Protein AF-A0ABD5L7P8-F1 (afdb_monomer_lite)

Structure (mmCIF, N/CA/C/O backbone):
data_AF-A0ABD5L7P8-F1
#
_entry.id   AF-A0ABD5L7P8-F1
#
loop_
_atom_site.group_PDB
_atom_site.id
_atom_site.type_symbol
_atom_site.label_atom_id
_atom_site.label_alt_id
_atom_site.label_comp_id
_atom_site.label_asym_id
_atom_site.label_entity_id
_atom_site.label_seq_id
_atom_site.pdbx_PDB_ins_code
_atom_site.Cartn_x
_atom_site.Cartn_y
_atom_site.Cartn_z
_atom_site.occupancy
_atom_site.B_iso_or_equiv
_atom_site.auth_seq_id
_atom_site.auth_comp_id
_atom_site.auth_asym_id
_atom_site.auth_atom_id
_atom_site.pdbx_PDB_model_num
ATOM 1 N N . MET A 1 1 ? 8.479 -8.041 19.889 1.00 70.31 1 MET A N 1
ATOM 2 C CA . MET A 1 1 ? 7.545 -6.924 20.163 1.00 70.31 1 MET A CA 1
ATOM 3 C C . MET A 1 1 ? 6.113 -7.440 20.079 1.00 70.31 1 MET A C 1
ATOM 5 O O . MET A 1 1 ? 5.909 -8.416 19.363 1.00 70.31 1 MET A O 1
ATOM 9 N N . PRO A 1 2 ? 5.142 -6.877 20.822 1.00 88.06 2 PRO A N 1
ATOM 10 C CA . PRO A 1 2 ? 3.754 -7.329 20.753 1.00 88.06 2 PRO A CA 1
ATOM 11 C C . PRO A 1 2 ? 3.179 -7.111 19.346 1.00 88.06 2 PRO A C 1
ATOM 13 O O . PRO A 1 2 ? 3.420 -6.082 18.711 1.00 88.06 2 PRO A O 1
ATOM 16 N N . GLN A 1 3 ? 2.445 -8.110 18.861 1.00 93.56 3 GLN A N 1
ATOM 17 C CA . GLN A 1 3 ? 1.893 -8.161 17.510 1.00 93.56 3 GLN A CA 1
ATOM 18 C C . GLN A 1 3 ? 0.424 -8.567 17.545 1.00 93.56 3 GLN A C 1
ATOM 20 O O . GLN A 1 3 ? -0.050 -9.174 18.510 1.00 93.56 3 GLN A O 1
ATOM 25 N N . ILE A 1 4 ? -0.279 -8.257 16.463 1.00 96.56 4 ILE A N 1
ATOM 26 C CA . ILE A 1 4 ? -1.653 -8.683 16.237 1.00 96.56 4 ILE A CA 1
ATOM 27 C C . ILE A 1 4 ? -1.826 -9.243 14.832 1.00 96.56 4 ILE A C 1
ATOM 29 O O . ILE A 1 4 ? -1.203 -8.742 13.901 1.00 96.56 4 ILE A O 1
ATOM 33 N N . VAL A 1 5 ? -2.651 -10.280 14.699 1.00 97.88 5 VAL A N 1
ATOM 34 C CA . VAL A 1 5 ? -3.010 -10.883 13.411 1.00 97.88 5 VAL A CA 1
ATOM 35 C C . VAL A 1 5 ? -4.255 -10.194 12.856 1.00 97.88 5 VAL A C 1
ATOM 37 O O . VAL A 1 5 ? -5.220 -9.981 13.588 1.00 97.88 5 VAL A O 1
ATOM 40 N N . MET A 1 6 ? -4.204 -9.859 11.570 1.00 98.06 6 MET A N 1
ATOM 41 C CA . MET A 1 6 ? -5.276 -9.235 10.796 1.00 98.06 6 MET A CA 1
ATOM 42 C C . MET A 1 6 ? -5.982 -10.322 9.961 1.00 98.06 6 MET A C 1
ATOM 44 O O . MET A 1 6 ? -5.537 -10.653 8.859 1.00 98.06 6 MET A O 1
ATOM 48 N N . GLU A 1 7 ? -7.026 -10.947 10.509 1.00 98.50 7 GLU A N 1
ATOM 49 C CA . GLU A 1 7 ? -7.705 -12.105 9.903 1.00 98.50 7 GLU A CA 1
ATOM 50 C C . GLU A 1 7 ? -8.525 -11.722 8.664 1.00 98.50 7 GLU A C 1
ATOM 52 O O . GLU A 1 7 ? -8.524 -12.445 7.665 1.00 98.50 7 GLU A O 1
ATOM 57 N N . ASN A 1 8 ? -9.192 -10.567 8.672 1.00 98.69 8 ASN A N 1
ATOM 58 C CA . ASN A 1 8 ? -9.915 -10.113 7.485 1.00 98.69 8 ASN A CA 1
ATOM 59 C C . ASN A 1 8 ? -8.948 -9.716 6.372 1.00 98.69 8 ASN A C 1
ATOM 61 O O . ASN A 1 8 ? -9.169 -10.074 5.215 1.00 98.69 8 ASN A O 1
ATOM 65 N N . LEU A 1 9 ? -7.842 -9.051 6.718 1.00 98.25 9 LEU A N 1
ATOM 66 C CA . LEU A 1 9 ? -6.793 -8.716 5.757 1.00 98.25 9 LEU A CA 1
ATOM 67 C C . LEU A 1 9 ? -6.138 -9.968 5.151 1.00 98.25 9 LEU A C 1
ATOM 69 O O . LEU A 1 9 ? -5.822 -9.993 3.961 1.00 98.25 9 LEU A O 1
ATOM 73 N N . LYS A 1 10 ? -5.981 -11.032 5.947 1.00 98.56 10 LYS A N 1
ATOM 74 C CA . LYS A 1 10 ? -5.550 -12.356 5.480 1.00 98.56 10 LYS A CA 1
ATOM 75 C C . LYS A 1 10 ? -6.528 -12.954 4.471 1.00 98.56 10 LYS A C 1
ATOM 77 O O . LYS A 1 10 ? -6.105 -13.435 3.421 1.00 98.56 10 LYS A O 1
ATOM 82 N N . ASN A 1 11 ? -7.826 -12.911 4.761 1.00 98.62 11 ASN A N 1
ATOM 83 C CA . ASN A 1 11 ? -8.848 -13.400 3.834 1.00 98.62 11 ASN A CA 1
ATOM 84 C C . ASN A 1 11 ? -8.859 -12.590 2.531 1.00 98.62 11 ASN A C 1
ATOM 86 O O . ASN A 1 11 ? -8.870 -13.179 1.449 1.00 98.62 11 ASN A O 1
ATOM 90 N N . LEU A 1 12 ? -8.746 -11.261 2.634 1.00 98.69 12 LEU A N 1
ATOM 91 C CA . LEU A 1 12 ? -8.612 -10.373 1.483 1.00 98.69 12 LEU A CA 1
ATOM 92 C C . LEU A 1 12 ? -7.401 -10.734 0.629 1.00 98.69 12 LEU A C 1
ATOM 94 O O . LEU A 1 12 ? -7.522 -10.822 -0.585 1.00 98.69 12 LEU A O 1
ATOM 98 N N . TYR A 1 13 ? -6.246 -10.985 1.248 1.00 98.25 13 TYR A N 1
ATOM 99 C CA . TYR A 1 13 ? -5.043 -11.403 0.533 1.00 98.25 13 TYR A CA 1
ATOM 100 C C . TYR A 1 13 ? -5.271 -12.665 -0.302 1.00 98.25 13 TYR A C 1
ATOM 102 O O . TYR A 1 13 ? -4.876 -12.701 -1.467 1.00 98.25 13 TYR A O 1
ATOM 110 N N . TYR A 1 14 ? -5.896 -13.701 0.263 1.00 98.38 14 TYR A N 1
ATOM 111 C CA . TYR A 1 14 ? -6.120 -14.941 -0.484 1.00 98.38 14 TYR A CA 1
ATOM 112 C C . TYR A 1 14 ? -7.041 -14.718 -1.684 1.00 98.38 14 TYR A C 1
ATOM 114 O O . TYR A 1 14 ? -6.779 -15.253 -2.761 1.00 98.38 14 TYR A O 1
ATOM 122 N N . ASP A 1 15 ? -8.063 -13.880 -1.519 1.00 98.56 15 ASP A N 1
ATOM 123 C CA . ASP A 1 15 ? -8.977 -13.507 -2.597 1.00 98.56 15 ASP A CA 1
ATOM 124 C C . ASP A 1 15 ? -8.299 -12.605 -3.650 1.00 98.56 15 ASP A C 1
ATOM 126 O O . ASP A 1 15 ? -8.496 -12.777 -4.849 1.00 98.56 15 ASP A O 1
ATOM 130 N N . MET A 1 16 ? -7.409 -11.696 -3.241 1.00 97.38 16 MET A N 1
ATOM 131 C CA . MET A 1 16 ? -6.575 -10.920 -4.167 1.00 97.38 16 MET A CA 1
ATOM 132 C C . MET A 1 16 ? -5.666 -11.834 -4.993 1.00 97.38 16 MET A C 1
ATOM 134 O O . MET A 1 16 ? -5.562 -11.676 -6.207 1.00 97.38 16 MET A O 1
ATOM 138 N N . ARG A 1 17 ? -5.024 -12.819 -4.353 1.00 96.75 17 ARG A N 1
ATOM 139 C CA . ARG A 1 17 ? -4.119 -13.765 -5.019 1.00 96.75 17 ARG A CA 1
ATOM 140 C C . ARG A 1 17 ? -4.845 -14.644 -6.031 1.00 96.75 17 ARG A C 1
ATOM 142 O O . ARG A 1 17 ? -4.318 -14.825 -7.127 1.00 96.75 17 ARG A O 1
ATOM 149 N N . SER A 1 18 ? -6.028 -15.164 -5.697 1.00 97.69 18 SER A N 1
ATOM 150 C CA . SER A 1 18 ? -6.824 -15.964 -6.639 1.00 97.69 18 SER A CA 1
ATOM 151 C C . SER A 1 18 ? -7.261 -15.147 -7.859 1.00 97.69 18 SER A C 1
ATOM 153 O O . SER A 1 18 ? -7.285 -15.675 -8.968 1.00 97.69 18 SER A O 1
ATOM 155 N N . ASN A 1 19 ? -7.507 -13.847 -7.673 1.00 96.56 19 ASN A N 1
ATOM 156 C CA . ASN A 1 19 ? -7.879 -12.911 -8.733 1.00 96.56 19 ASN A CA 1
ATOM 157 C C . ASN A 1 19 ? -6.687 -12.188 -9.392 1.00 96.56 19 ASN A C 1
ATOM 159 O O . ASN A 1 19 ? -6.894 -11.303 -10.219 1.00 96.56 19 ASN A O 1
ATOM 163 N N . LYS A 1 20 ? -5.438 -12.558 -9.064 1.00 94.38 20 LYS A N 1
ATOM 164 C CA . LYS A 1 20 ? -4.203 -11.950 -9.607 1.00 94.38 20 LYS A CA 1
ATOM 165 C C . LYS A 1 20 ? -4.109 -10.427 -9.395 1.00 94.38 20 LYS A C 1
ATOM 167 O O . LYS A 1 20 ? -3.554 -9.711 -10.224 1.00 94.38 20 LYS A O 1
ATOM 172 N N . LEU A 1 21 ? -4.624 -9.935 -8.272 1.00 94.81 21 LEU A N 1
ATOM 173 C CA . LEU A 1 21 ? -4.579 -8.525 -7.885 1.00 94.81 21 LEU A CA 1
ATOM 174 C C . LEU A 1 21 ? -3.415 -8.268 -6.925 1.00 94.81 21 LEU A C 1
ATOM 176 O O . LEU A 1 21 ? -3.191 -9.030 -5.986 1.00 94.81 21 LEU A O 1
ATOM 180 N N . SER A 1 22 ? -2.691 -7.170 -7.137 1.00 94.31 22 SER A N 1
ATOM 181 C CA . SER A 1 22 ? -1.579 -6.737 -6.279 1.00 94.31 22 SER A CA 1
ATOM 182 C C . SER A 1 22 ? -1.971 -5.660 -5.268 1.00 94.31 22 SER A C 1
ATOM 184 O O . SER A 1 22 ? -1.307 -5.516 -4.243 1.00 94.31 22 SER A O 1
ATOM 186 N N . VAL A 1 23 ? -3.045 -4.914 -5.537 1.00 96.38 23 VAL A N 1
ATOM 187 C CA . VAL A 1 23 ? -3.485 -3.777 -4.723 1.00 96.38 23 VAL A CA 1
ATOM 188 C C . VAL A 1 23 ? -5.000 -3.816 -4.535 1.00 96.38 23 VAL A C 1
ATOM 190 O O . VAL A 1 23 ? -5.748 -4.166 -5.449 1.00 96.38 23 VAL A O 1
ATOM 193 N N . GLN A 1 24 ? -5.454 -3.437 -3.342 1.00 97.31 24 GLN A N 1
ATOM 194 C CA . GLN A 1 24 ? -6.848 -3.127 -3.037 1.00 97.31 24 GLN A CA 1
ATOM 195 C C . GLN A 1 24 ? -6.941 -1.762 -2.367 1.00 97.31 24 GLN A C 1
ATOM 197 O O . GLN A 1 24 ? -6.165 -1.453 -1.463 1.00 97.31 24 GLN A O 1
ATOM 202 N N . ILE A 1 25 ? -7.914 -0.959 -2.797 1.00 97.75 25 ILE A N 1
ATOM 203 C CA . ILE A 1 25 ? -8.227 0.335 -2.192 1.00 97.75 25 ILE A CA 1
ATOM 204 C C . ILE A 1 25 ? -9.676 0.313 -1.721 1.00 97.75 25 ILE A C 1
ATOM 206 O O . ILE A 1 25 ? -10.577 0.010 -2.499 1.00 97.75 25 ILE A O 1
ATOM 210 N N . TYR A 1 26 ? -9.904 0.652 -0.457 1.00 97.56 26 TYR A N 1
ATOM 211 C CA . TYR A 1 26 ? -11.237 0.674 0.142 1.00 97.56 26 TYR A CA 1
ATOM 212 C C . TYR A 1 26 ? -11.342 1.739 1.233 1.00 97.56 26 TYR A C 1
ATOM 214 O O . TYR A 1 26 ? -10.348 2.323 1.662 1.00 97.56 26 TYR A O 1
ATOM 222 N N . ASN A 1 27 ? -12.568 2.009 1.676 1.00 97.50 27 ASN A N 1
ATOM 223 C CA . ASN A 1 27 ? -12.842 2.969 2.738 1.00 97.50 27 ASN A CA 1
ATOM 224 C C . ASN A 1 27 ? -13.196 2.244 4.027 1.00 97.50 27 ASN A C 1
ATOM 226 O O . ASN A 1 27 ? -13.984 1.303 4.004 1.00 97.50 27 ASN A O 1
ATOM 230 N N . VAL A 1 28 ? -12.682 2.738 5.149 1.00 97.75 28 VAL A N 1
ATOM 231 C CA . VAL A 1 28 ? -13.083 2.283 6.485 1.00 97.75 28 VAL A CA 1
ATOM 232 C C . VAL A 1 28 ? -13.451 3.476 7.354 1.00 97.75 28 VAL A C 1
ATOM 234 O O . VAL A 1 28 ? -12.854 4.545 7.245 1.00 97.75 28 VAL A O 1
ATOM 237 N N . GLN A 1 29 ? -14.435 3.293 8.228 1.00 95.75 29 GLN A N 1
ATOM 238 C CA . GLN A 1 29 ? -14.832 4.288 9.221 1.00 95.75 29 GLN A CA 1
ATOM 239 C C . GLN A 1 29 ? -14.344 3.846 10.603 1.00 95.75 29 GLN A C 1
ATOM 241 O O . GLN A 1 29 ? -14.816 2.838 11.125 1.00 95.75 29 GLN A O 1
ATOM 246 N N . LEU A 1 30 ? -13.431 4.593 11.224 1.00 93.06 30 LEU A N 1
ATOM 247 C CA . LEU A 1 30 ? -12.879 4.303 12.552 1.00 93.06 30 LEU A CA 1
ATOM 248 C C . LEU A 1 30 ? -13.257 5.435 13.510 1.00 93.06 30 LEU A C 1
ATOM 250 O O . LEU A 1 30 ? -12.684 6.524 13.492 1.00 93.06 30 LEU A O 1
ATOM 254 N N . GLY A 1 31 ? -14.287 5.192 14.324 1.00 87.81 31 GLY A N 1
ATOM 255 C CA . GLY A 1 31 ? -14.926 6.242 15.114 1.00 87.81 31 GLY A CA 1
ATOM 256 C C . GLY A 1 31 ? -15.552 7.311 14.214 1.00 87.81 31 GLY A C 1
ATOM 257 O O . GLY A 1 31 ? -16.355 6.996 13.338 1.00 87.81 31 GLY A O 1
ATOM 258 N N . ALA A 1 32 ? -15.178 8.574 14.426 1.00 88.69 32 ALA A N 1
ATOM 259 C CA . ALA A 1 32 ? -15.652 9.707 13.626 1.00 88.69 32 ALA A CA 1
ATOM 260 C C . ALA A 1 32 ? -14.840 9.935 12.337 1.00 88.69 32 ALA A C 1
ATOM 262 O O . ALA A 1 32 ? -15.261 10.715 11.488 1.00 88.69 32 ALA A O 1
ATOM 263 N N . ILE A 1 33 ? -13.710 9.243 12.159 1.00 94.12 33 ILE A N 1
ATOM 264 C CA . ILE A 1 33 ? -12.791 9.484 11.045 1.00 94.12 33 ILE A CA 1
ATOM 265 C C . ILE A 1 33 ? -12.931 8.392 9.983 1.00 94.12 33 ILE A C 1
ATOM 267 O O . ILE A 1 33 ? -12.852 7.199 10.282 1.00 94.12 33 ILE A O 1
ATOM 271 N N . SER A 1 34 ? -13.097 8.806 8.727 1.00 96.19 34 SER A N 1
ATOM 272 C CA . SER A 1 34 ? -13.002 7.910 7.574 1.00 96.19 34 SER A CA 1
ATOM 273 C C . SER A 1 34 ? -11.565 7.867 7.057 1.00 96.19 34 SER A C 1
ATOM 275 O O . SER A 1 34 ? -10.893 8.897 6.989 1.00 96.19 34 SER A O 1
ATOM 277 N N . PHE A 1 35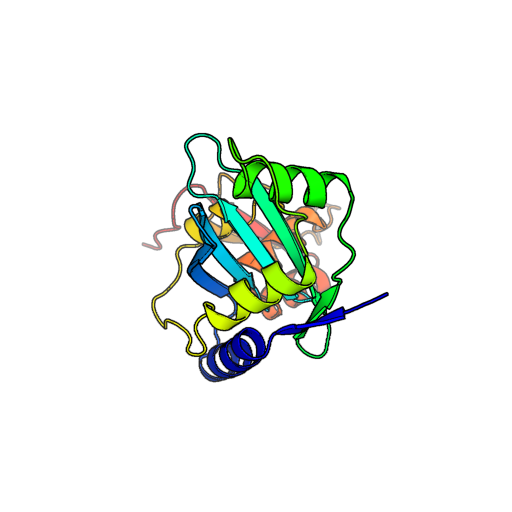 ? -11.102 6.688 6.653 1.00 97.94 35 PHE A N 1
ATOM 278 C CA . PHE A 1 35 ? -9.795 6.478 6.040 1.00 97.94 35 PHE A CA 1
ATOM 279 C C . PHE A 1 35 ? -9.954 5.857 4.655 1.00 97.94 35 PHE A C 1
ATOM 281 O O . PHE A 1 35 ? -10.735 4.921 4.476 1.00 97.94 35 PHE A O 1
ATOM 288 N N . ASN A 1 36 ? -9.173 6.344 3.690 1.00 97.69 36 ASN A N 1
ATOM 289 C CA . ASN A 1 36 ? -8.850 5.574 2.495 1.00 97.69 36 ASN A CA 1
ATOM 290 C C . ASN A 1 36 ? -7.705 4.621 2.842 1.00 97.69 36 ASN A C 1
ATOM 292 O O . ASN A 1 36 ? -6.635 5.066 3.262 1.00 97.69 36 ASN A O 1
ATOM 296 N N . VAL A 1 37 ? -7.937 3.328 2.659 1.00 98.38 37 VAL A N 1
ATOM 297 C CA . VAL A 1 37 ? -6.964 2.266 2.898 1.00 98.38 37 VAL A CA 1
ATOM 298 C C . VAL A 1 37 ? -6.423 1.787 1.560 1.00 98.38 37 VAL A C 1
ATOM 300 O O . VAL A 1 37 ? -7.205 1.546 0.645 1.00 98.38 37 VAL A O 1
ATOM 303 N N . CYS A 1 38 ? -5.106 1.627 1.451 1.00 98.19 38 CYS A N 1
ATOM 304 C CA . CYS A 1 38 ? -4.458 0.923 0.348 1.00 98.19 38 CYS A CA 1
ATOM 305 C C . CYS A 1 38 ? -3.705 -0.280 0.917 1.00 98.19 38 CYS A C 1
ATOM 307 O O . CYS A 1 38 ? -2.803 -0.114 1.740 1.00 98.19 38 CYS A O 1
ATOM 309 N N . PHE A 1 39 ? -4.085 -1.483 0.495 1.00 98.25 39 PHE A N 1
ATOM 310 C CA . PHE A 1 39 ? -3.383 -2.717 0.827 1.00 98.25 39 PHE A CA 1
ATOM 311 C C . PHE A 1 39 ? -2.660 -3.241 -0.413 1.00 98.25 39 PHE A C 1
ATOM 313 O O . PHE A 1 39 ? -3.306 -3.602 -1.397 1.00 98.25 39 PHE A O 1
ATOM 320 N N . SER A 1 40 ? -1.329 -3.257 -0.360 1.00 96.81 40 SER A N 1
ATOM 321 C CA . SER A 1 40 ? -0.439 -3.693 -1.436 1.00 96.81 40 SER A CA 1
ATOM 322 C C . SER A 1 40 ? 0.317 -4.950 -1.022 1.00 96.81 40 SER A C 1
ATOM 324 O O . SER A 1 40 ? 0.942 -4.988 0.040 1.00 96.81 40 SER A O 1
ATOM 326 N N . ILE A 1 41 ? 0.258 -5.977 -1.871 1.00 96.69 41 ILE A N 1
ATOM 327 C CA . ILE A 1 41 ? 0.843 -7.302 -1.614 1.00 96.69 41 ILE A CA 1
ATOM 328 C C . ILE A 1 41 ? 2.057 -7.604 -2.506 1.00 96.69 41 ILE A C 1
ATOM 330 O O . ILE A 1 41 ? 2.527 -8.742 -2.552 1.00 96.69 41 ILE A O 1
ATOM 334 N N . SER A 1 42 ? 2.539 -6.603 -3.247 1.00 94.88 42 SER A N 1
ATOM 335 C CA . SER A 1 42 ? 3.729 -6.709 -4.100 1.00 94.88 42 SER A CA 1
ATOM 336 C C . SER A 1 42 ? 5.023 -6.696 -3.283 1.00 94.88 42 SER A C 1
ATOM 338 O O . SER A 1 42 ? 5.992 -7.382 -3.619 1.00 94.88 42 SER A O 1
ATOM 340 N N . GLU A 1 43 ? 5.045 -5.900 -2.217 1.00 94.88 43 GLU A N 1
ATOM 341 C CA . GLU A 1 43 ? 6.181 -5.722 -1.322 1.00 94.88 43 GLU A CA 1
ATOM 342 C C . GLU A 1 43 ? 6.334 -6.879 -0.328 1.00 94.88 43 GLU A C 1
ATOM 344 O O . GLU A 1 43 ? 5.395 -7.614 -0.040 1.00 94.88 43 GLU A O 1
ATOM 349 N N . ASN A 1 44 ? 7.536 -7.036 0.228 1.00 92.69 44 ASN A N 1
ATOM 350 C CA . ASN A 1 44 ? 7.775 -7.913 1.369 1.00 92.69 44 ASN A CA 1
ATOM 351 C C . ASN A 1 44 ? 8.590 -7.145 2.425 1.00 92.69 44 ASN A C 1
ATOM 353 O O . ASN A 1 44 ? 9.764 -6.869 2.164 1.00 92.69 44 ASN A O 1
ATOM 357 N N . PRO A 1 45 ? 8.014 -6.796 3.591 1.00 96.06 45 PRO A N 1
ATOM 358 C CA . PRO A 1 45 ? 6.636 -7.078 4.026 1.00 96.06 45 PRO A CA 1
ATOM 359 C C . PRO A 1 45 ? 5.571 -6.381 3.159 1.00 96.06 45 PRO A C 1
ATOM 361 O O . PRO A 1 45 ? 5.882 -5.421 2.458 1.00 96.06 45 PRO A O 1
ATOM 364 N N . PHE A 1 46 ? 4.319 -6.851 3.221 1.00 97.69 46 PHE A N 1
ATOM 365 C CA . PHE A 1 46 ? 3.202 -6.187 2.537 1.00 97.69 46 PHE A CA 1
ATOM 366 C C . PHE A 1 46 ? 2.981 -4.787 3.120 1.00 97.69 46 PHE A C 1
ATOM 368 O O . PHE A 1 46 ? 3.242 -4.546 4.303 1.00 97.69 46 PHE A O 1
ATOM 375 N N . VAL A 1 47 ? 2.450 -3.872 2.312 1.00 97.75 47 VAL A N 1
ATOM 376 C CA . VAL A 1 47 ? 2.245 -2.475 2.709 1.00 97.75 47 VAL A CA 1
ATOM 377 C C . VAL A 1 47 ? 0.762 -2.201 2.927 1.00 97.75 47 VAL A C 1
ATOM 379 O O . VAL A 1 47 ? -0.068 -2.456 2.057 1.00 97.75 47 VAL A O 1
ATOM 382 N N . LEU A 1 48 ? 0.433 -1.632 4.086 1.00 98.25 48 LEU A N 1
ATOM 383 C CA . LEU A 1 48 ? -0.898 -1.135 4.416 1.00 98.25 48 LEU A CA 1
ATOM 384 C C . LEU A 1 48 ? -0.807 0.360 4.715 1.00 98.25 48 LEU A C 1
ATOM 386 O O . LEU A 1 48 ? -0.211 0.757 5.719 1.00 98.25 48 LEU A O 1
ATOM 390 N N . THR A 1 49 ? -1.401 1.197 3.869 1.00 98.31 49 THR A N 1
ATOM 391 C CA . THR A 1 49 ? -1.470 2.640 4.116 1.00 98.31 49 THR A CA 1
ATOM 392 C C . THR A 1 49 ? -2.877 3.095 4.437 1.00 98.31 49 THR A C 1
ATOM 394 O O . THR A 1 49 ? -3.863 2.542 3.952 1.00 98.31 49 THR A O 1
ATOM 397 N N . LEU A 1 50 ? -2.960 4.112 5.289 1.00 98.06 50 LEU A N 1
ATOM 398 C CA . LEU A 1 50 ? -4.192 4.778 5.667 1.00 98.06 50 LEU A CA 1
ATOM 399 C C . LEU A 1 50 ? -4.008 6.275 5.444 1.00 98.06 50 LEU A C 1
ATOM 401 O O . LEU A 1 50 ? -3.063 6.871 5.957 1.00 98.06 50 LEU A O 1
ATOM 405 N N . THR A 1 51 ? -4.925 6.885 4.701 1.00 97.38 51 THR A N 1
ATOM 406 C CA . THR A 1 51 ? -5.001 8.343 4.551 1.00 97.38 51 THR A CA 1
ATOM 407 C C . THR A 1 51 ? -6.330 8.828 5.106 1.00 97.38 51 THR A C 1
ATOM 409 O O . THR A 1 51 ? -7.382 8.360 4.666 1.00 97.38 51 THR A O 1
ATOM 412 N N . SER A 1 52 ? -6.302 9.728 6.090 1.00 96.50 52 SER A N 1
ATOM 413 C CA . SER A 1 52 ? -7.530 10.263 6.682 1.00 96.50 52 SER A CA 1
ATOM 414 C C . SER A 1 52 ? -8.283 11.148 5.691 1.00 96.50 52 SER A C 1
ATOM 416 O O . SER A 1 52 ? -7.691 11.899 4.917 1.00 96.50 52 SER A O 1
ATOM 418 N N . ARG A 1 53 ? -9.612 11.064 5.716 1.00 94.88 53 ARG A N 1
ATOM 419 C CA . ARG A 1 53 ? -10.509 11.885 4.898 1.00 94.88 53 ARG A CA 1
ATOM 420 C C . ARG A 1 53 ? -11.015 13.061 5.730 1.00 94.88 53 ARG A C 1
ATOM 422 O O . ARG A 1 53 ? -12.165 13.084 6.156 1.00 94.88 53 ARG A O 1
ATOM 429 N N . THR A 1 54 ? -10.106 13.984 6.004 1.00 92.62 54 THR A N 1
ATOM 430 C CA . THR A 1 54 ? -10.303 15.215 6.784 1.00 92.62 54 THR A CA 1
ATOM 431 C C . THR A 1 54 ? -9.848 16.419 5.956 1.00 92.62 54 THR A C 1
ATOM 433 O O . THR A 1 54 ? -9.176 16.234 4.942 1.00 92.62 54 THR A O 1
ATOM 436 N N . ASP A 1 55 ? -10.158 17.646 6.387 1.00 89.62 55 ASP A N 1
ATOM 437 C CA . ASP A 1 55 ? -9.682 18.871 5.710 1.00 89.62 55 ASP A CA 1
ATOM 438 C C . ASP A 1 55 ? -8.148 18.972 5.696 1.00 89.62 55 ASP A C 1
ATOM 440 O O . ASP A 1 55 ? -7.546 19.545 4.790 1.00 89.62 55 ASP A O 1
ATOM 444 N N . THR A 1 56 ? -7.501 18.339 6.677 1.00 91.31 56 THR A N 1
ATOM 445 C CA . THR A 1 56 ? -6.052 18.144 6.763 1.00 91.31 56 THR A CA 1
ATOM 446 C C . THR A 1 56 ? -5.721 16.642 6.759 1.00 91.31 56 THR A C 1
ATOM 448 O O . THR A 1 56 ? -5.622 16.027 7.823 1.00 91.31 56 THR A O 1
ATOM 451 N N . PRO A 1 57 ? -5.587 15.999 5.580 1.00 93.88 57 PRO A N 1
ATOM 452 C CA . PRO A 1 57 ? -5.331 14.564 5.488 1.00 93.88 57 PRO A CA 1
ATOM 453 C C . PRO A 1 57 ? -3.989 14.150 6.093 1.00 93.88 57 PRO A C 1
ATOM 455 O O . PRO A 1 57 ? -2.926 14.632 5.690 1.00 93.88 57 PRO A O 1
ATOM 458 N N . GLU A 1 58 ? -4.031 13.169 6.984 1.00 95.44 58 GLU A N 1
ATOM 459 C CA . GLU A 1 58 ? -2.870 12.528 7.580 1.00 95.44 58 GLU A CA 1
ATOM 460 C C . GLU A 1 58 ? -2.608 11.165 6.942 1.00 95.44 58 GLU A C 1
ATOM 462 O O . GLU A 1 58 ? -3.526 10.375 6.728 1.00 95.44 58 GLU A O 1
ATOM 467 N N . PHE A 1 59 ? -1.334 10.884 6.662 1.00 96.25 59 PHE A N 1
ATOM 468 C CA . PHE A 1 59 ? -0.879 9.621 6.086 1.00 96.25 59 PHE A CA 1
ATOM 469 C C . PHE A 1 59 ? -0.190 8.746 7.135 1.00 96.25 59 PHE A C 1
ATOM 471 O O . PHE A 1 59 ? 0.678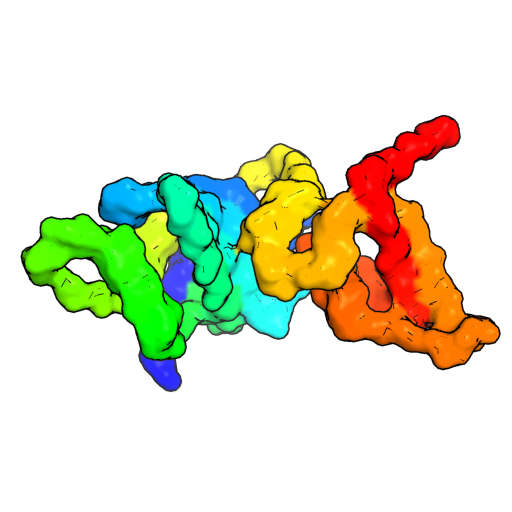 9.222 7.878 1.00 96.25 59 PHE A O 1
ATOM 478 N N . PHE A 1 60 ? -0.546 7.464 7.137 1.00 97.19 60 PHE A N 1
ATOM 479 C CA . PHE A 1 60 ? 0.038 6.416 7.963 1.00 97.19 60 PHE A CA 1
ATOM 480 C C . PHE A 1 60 ? 0.424 5.226 7.082 1.00 97.19 60 PHE A C 1
ATOM 482 O O . PHE A 1 60 ? -0.320 4.861 6.171 1.00 97.19 60 PHE A O 1
ATOM 489 N N . LEU A 1 61 ? 1.569 4.612 7.373 1.00 97.06 61 LEU A N 1
ATOM 490 C CA . LEU A 1 61 ? 2.077 3.428 6.686 1.00 97.06 61 LEU A CA 1
ATOM 491 C C . LEU A 1 61 ? 2.432 2.376 7.727 1.00 97.06 61 LEU A C 1
ATOM 493 O O . LEU A 1 61 ? 3.132 2.668 8.698 1.00 97.06 61 LEU A O 1
ATOM 497 N N . PHE A 1 62 ? 1.965 1.154 7.500 1.00 97.25 62 PHE A N 1
ATOM 498 C CA . PHE A 1 62 ? 2.255 0.003 8.337 1.00 97.25 62 PHE A CA 1
ATOM 499 C C . PHE A 1 62 ? 2.731 -1.172 7.483 1.00 97.25 62 PHE A C 1
ATOM 501 O O . PHE A 1 62 ? 2.189 -1.440 6.410 1.00 97.25 62 PHE A O 1
ATOM 508 N N . ASN A 1 63 ? 3.727 -1.892 7.994 1.00 97.00 63 ASN A N 1
ATOM 509 C CA . ASN A 1 63 ? 4.228 -3.117 7.384 1.00 97.00 63 ASN A CA 1
ATOM 510 C C . ASN A 1 63 ? 3.448 -4.316 7.920 1.00 97.00 63 ASN A C 1
ATOM 512 O O . ASN A 1 63 ? 3.495 -4.603 9.117 1.00 97.00 63 ASN A O 1
ATOM 516 N N . VAL A 1 64 ? 2.771 -5.039 7.033 1.00 97.75 64 VAL A N 1
ATOM 517 C CA . VAL A 1 64 ? 2.085 -6.293 7.350 1.00 97.75 64 VAL A CA 1
ATOM 518 C C . VAL A 1 64 ? 3.061 -7.438 7.093 1.00 97.75 64 VAL A C 1
ATOM 520 O O . VAL A 1 64 ? 3.335 -7.828 5.958 1.00 97.75 64 VAL A O 1
ATOM 523 N N . THR A 1 65 ? 3.630 -7.947 8.179 1.00 96.50 65 THR A N 1
ATOM 524 C CA . THR A 1 65 ? 4.638 -9.013 8.154 1.00 96.50 65 THR A CA 1
ATOM 525 C C . THR A 1 65 ? 4.008 -10.400 7.994 1.00 96.50 65 THR A C 1
ATOM 527 O O . THR A 1 65 ? 2.784 -10.564 8.053 1.00 96.50 65 THR A O 1
ATOM 530 N N . ASN A 1 66 ? 4.855 -11.417 7.799 1.00 91.81 66 ASN A N 1
ATOM 531 C CA . ASN A 1 66 ? 4.436 -12.807 7.613 1.00 91.81 66 ASN A CA 1
ATOM 532 C C . ASN A 1 66 ? 3.428 -13.272 8.677 1.00 91.81 66 ASN A C 1
ATOM 534 O O . ASN A 1 66 ? 3.604 -13.069 9.881 1.00 91.81 66 ASN A O 1
ATOM 538 N N . GLY A 1 67 ? 2.371 -13.939 8.210 1.00 95.69 67 GLY A N 1
ATOM 539 C CA . GLY A 1 67 ? 1.231 -14.316 9.045 1.00 95.69 67 GLY A CA 1
ATOM 540 C C . GLY A 1 67 ? 0.241 -13.175 9.299 1.00 95.69 67 GLY A C 1
ATOM 541 O O . GLY A 1 67 ? -0.511 -13.259 10.263 1.00 95.69 67 GLY A O 1
ATOM 542 N N . PHE A 1 68 ? 0.243 -12.134 8.457 1.00 97.56 68 PHE A N 1
ATOM 543 C CA . PHE A 1 68 ? -0.658 -10.974 8.528 1.00 97.56 68 PHE A CA 1
ATOM 544 C C . PHE A 1 68 ? -0.548 -10.217 9.846 1.00 97.56 68 PHE A C 1
ATOM 546 O O . PHE A 1 68 ? -1.548 -9.830 10.450 1.00 97.56 68 PHE A O 1
ATOM 553 N N . LYS A 1 69 ? 0.694 -10.036 10.304 1.00 97.50 69 LYS A N 1
ATOM 554 C CA . LYS A 1 69 ? 0.983 -9.451 11.609 1.00 97.50 69 LYS A CA 1
ATOM 555 C C . LYS A 1 69 ? 1.362 -7.983 11.504 1.00 97.50 69 LYS A C 1
ATOM 557 O O . LYS A 1 69 ? 2.268 -7.628 10.747 1.00 97.50 69 LYS A O 1
ATOM 562 N N . LEU A 1 70 ? 0.722 -7.167 12.336 1.00 96.56 70 LEU A N 1
ATOM 563 C CA . LEU A 1 70 ? 1.088 -5.776 12.591 1.00 96.56 70 LEU A CA 1
ATOM 564 C C . LEU A 1 70 ? 1.731 -5.642 13.971 1.00 96.56 70 LEU A C 1
ATOM 566 O O . LEU A 1 70 ? 1.256 -6.221 14.953 1.00 96.56 70 LEU A O 1
ATOM 570 N N . GLU A 1 71 ? 2.799 -4.853 14.057 1.00 94.75 71 GLU A N 1
ATOM 571 C CA . GLU A 1 71 ? 3.388 -4.466 15.338 1.00 94.75 71 GLU A CA 1
ATOM 572 C C . GLU A 1 71 ? 2.472 -3.476 16.052 1.00 94.75 71 GLU A C 1
ATOM 574 O O . GLU A 1 71 ? 2.122 -2.432 15.510 1.00 94.75 71 GLU A O 1
ATOM 579 N N . THR A 1 72 ? 2.080 -3.779 17.290 1.00 91.38 72 THR A N 1
ATOM 580 C CA . THR A 1 72 ? 1.202 -2.878 18.053 1.00 91.38 72 THR A CA 1
ATOM 581 C C . THR A 1 72 ? 1.969 -1.734 18.714 1.00 91.38 72 THR A C 1
ATOM 583 O O . THR A 1 72 ? 1.360 -0.772 19.176 1.00 91.38 72 THR A O 1
ATOM 586 N N . PHE A 1 73 ? 3.298 -1.837 18.790 1.00 90.69 73 PHE A N 1
ATOM 587 C CA . PHE A 1 73 ? 4.162 -0.762 19.259 1.00 90.69 73 PHE A CA 1
ATOM 588 C C . PHE A 1 73 ? 4.651 0.049 18.058 1.00 90.69 73 PHE A C 1
ATOM 590 O O . PHE A 1 73 ? 5.655 -0.277 17.437 1.00 90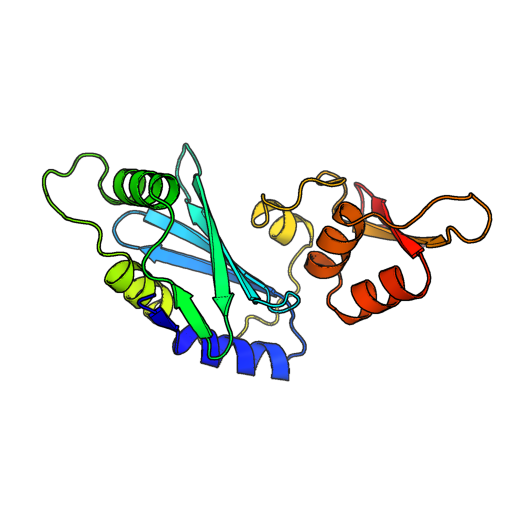.69 73 PHE A O 1
ATOM 597 N N . ILE A 1 74 ? 3.886 1.080 17.707 1.00 92.19 74 ILE A N 1
ATOM 598 C CA . ILE A 1 74 ? 4.214 1.994 16.609 1.00 92.19 74 ILE A CA 1
ATOM 599 C C . ILE A 1 74 ? 5.083 3.148 17.119 1.00 92.19 74 ILE A C 1
ATOM 601 O O . ILE A 1 74 ? 5.064 3.469 18.308 1.00 92.19 74 ILE A O 1
ATOM 605 N N . ASN A 1 75 ? 5.828 3.790 16.216 1.00 92.81 75 ASN A N 1
ATOM 606 C CA . ASN A 1 75 ? 6.646 4.957 16.548 1.00 92.81 75 ASN A CA 1
ATOM 607 C C . ASN A 1 75 ? 5.802 6.046 17.251 1.00 92.81 75 ASN A C 1
ATOM 609 O O . ASN A 1 75 ? 4.649 6.288 16.884 1.00 92.81 75 ASN A O 1
ATOM 613 N N . ILE A 1 76 ? 6.396 6.714 18.246 1.00 92.50 76 ILE A N 1
ATOM 614 C CA . ILE A 1 76 ? 5.732 7.709 19.097 1.00 92.50 76 ILE A CA 1
ATOM 615 C C . ILE A 1 76 ? 5.071 8.854 18.317 1.00 92.50 76 ILE A C 1
ATOM 617 O O . ILE A 1 76 ? 3.979 9.284 18.687 1.00 92.50 76 ILE A O 1
ATOM 621 N N . ASP A 1 77 ? 5.669 9.314 17.222 1.00 94.50 77 ASP A N 1
ATOM 622 C CA . ASP A 1 77 ? 5.116 10.387 16.394 1.00 94.50 77 ASP A CA 1
ATOM 623 C C . ASP A 1 77 ? 3.891 9.898 15.623 1.00 94.50 77 ASP A C 1
ATOM 625 O O . ASP A 1 77 ? 2.869 10.579 15.565 1.00 94.50 77 ASP A O 1
ATOM 629 N N . THR A 1 78 ? 3.952 8.668 15.104 1.00 94.44 78 THR A N 1
ATOM 630 C CA . THR A 1 78 ? 2.807 8.010 14.450 1.00 94.44 78 THR A CA 1
ATOM 631 C C . THR A 1 78 ? 1.667 7.812 15.447 1.00 94.44 78 THR A C 1
ATOM 633 O O . THR A 1 78 ? 0.516 8.112 15.134 1.00 94.44 78 THR A O 1
ATOM 636 N N . PHE A 1 79 ? 1.984 7.367 16.667 1.00 93.56 79 PHE A N 1
ATOM 637 C CA . PHE A 1 79 ? 1.008 7.196 17.740 1.00 93.56 79 PHE A CA 1
ATOM 638 C C . PHE A 1 79 ? 0.329 8.516 18.113 1.00 93.56 79 PHE A C 1
ATOM 640 O O . PHE A 1 79 ? -0.896 8.573 18.160 1.00 93.56 79 PHE A O 1
ATOM 647 N N . LYS A 1 80 ? 1.107 9.581 18.347 1.00 92.19 80 LYS A N 1
ATOM 648 C CA . LYS A 1 80 ? 0.584 10.904 18.716 1.00 92.19 80 LYS A CA 1
ATOM 649 C C . LYS A 1 80 ? -0.302 11.491 17.623 1.00 92.19 80 LYS A C 1
ATOM 651 O O . LYS A 1 80 ? -1.379 11.985 17.936 1.00 92.19 80 LYS A O 1
ATOM 656 N N . ARG A 1 81 ? 0.118 11.393 16.358 1.00 93.75 81 ARG A N 1
ATOM 657 C CA . ARG A 1 81 ? -0.670 11.832 15.196 1.00 93.75 81 ARG A CA 1
ATOM 658 C C . ARG A 1 81 ? -1.993 11.077 15.099 1.00 93.75 81 ARG A C 1
ATOM 660 O O . ARG A 1 81 ? -3.053 11.688 15.039 1.00 93.75 81 ARG A O 1
ATOM 667 N N . LEU A 1 82 ? -1.954 9.747 15.204 1.00 93.31 82 LEU A N 1
ATOM 668 C CA . LEU A 1 82 ? -3.161 8.921 15.175 1.00 93.31 82 LEU A CA 1
ATOM 669 C C . LEU A 1 82 ? -4.089 9.205 16.368 1.00 93.31 82 LEU A C 1
ATOM 671 O O . LEU A 1 82 ? -5.304 9.290 16.204 1.00 93.31 82 LEU A O 1
ATOM 675 N N . GLN A 1 83 ? -3.528 9.378 17.567 1.00 90.69 83 GLN A N 1
ATOM 676 C CA . GLN A 1 83 ? -4.291 9.724 18.763 1.00 90.69 83 GLN A CA 1
ATOM 677 C C . GLN A 1 83 ? -4.951 11.094 18.616 1.00 90.69 83 GLN A C 1
ATOM 679 O O . GLN A 1 83 ? -6.135 11.222 18.915 1.00 90.69 83 GLN A O 1
ATOM 684 N N . HIS A 1 84 ? -4.202 12.096 18.155 1.00 90.19 84 HIS A N 1
ATOM 685 C CA . HIS A 1 84 ? -4.732 13.429 17.920 1.00 90.19 84 HIS A CA 1
ATOM 686 C C . HIS A 1 84 ? -5.896 13.361 16.934 1.00 90.19 84 HIS A C 1
ATOM 688 O O . HIS A 1 84 ? -7.002 13.740 17.297 1.00 90.19 84 HIS A O 1
ATOM 694 N N . LEU A 1 85 ? -5.679 12.763 15.760 1.00 91.31 85 LEU A N 1
ATOM 695 C CA . LEU A 1 85 ? -6.679 12.626 14.704 1.00 91.31 85 LEU A CA 1
ATOM 696 C C . LEU A 1 85 ? -7.980 11.954 15.177 1.00 91.31 85 LEU A C 1
ATOM 698 O O . LEU A 1 85 ? -9.069 12.409 14.838 1.00 91.31 85 LEU A O 1
ATOM 702 N N . LEU A 1 86 ? -7.889 10.874 15.957 1.00 88.44 86 LEU A N 1
ATOM 703 C CA . LEU A 1 86 ? -9.064 10.109 16.393 1.00 88.44 86 LEU A CA 1
ATOM 704 C C . LEU A 1 86 ? -9.832 10.756 17.558 1.00 88.44 86 LEU A C 1
ATOM 706 O O . LEU A 1 86 ? -11.008 10.440 17.752 1.00 88.44 86 LEU A O 1
ATOM 710 N N . TYR A 1 87 ? -9.188 11.627 18.341 1.00 83.06 87 TYR A N 1
ATOM 711 C CA . TYR A 1 87 ? -9.736 12.157 19.597 1.00 83.06 87 TYR A CA 1
ATOM 712 C C . TYR A 1 87 ? -9.753 13.689 19.687 1.00 83.06 87 TYR A C 1
ATOM 714 O O . TYR A 1 87 ? -9.885 14.224 20.790 1.00 83.06 87 TYR A O 1
ATOM 722 N N . ILE A 1 88 ? -9.663 14.408 18.561 1.00 71.50 88 ILE A N 1
ATOM 723 C CA . ILE A 1 88 ? -9.807 15.873 18.531 1.00 71.50 88 ILE A CA 1
ATOM 724 C C . ILE A 1 88 ? -11.049 16.290 19.342 1.00 71.50 88 ILE A C 1
ATOM 726 O O . ILE A 1 88 ? -12.161 15.827 19.086 1.00 71.50 88 ILE A O 1
ATOM 730 N N . GLY A 1 89 ? -10.850 17.141 20.354 1.00 57.72 89 GLY A N 1
ATOM 731 C CA . GLY A 1 89 ? -11.926 17.700 21.180 1.00 57.72 89 GLY A CA 1
ATOM 732 C C . GLY A 1 89 ? -12.512 16.778 22.260 1.00 57.72 89 GLY A C 1
ATOM 733 O O . GLY A 1 89 ? -13.482 17.168 22.906 1.00 57.72 89 GLY A O 1
ATOM 734 N N . LYS A 1 90 ? -11.954 15.580 22.496 1.00 60.34 90 LYS A N 1
ATOM 735 C CA . LYS A 1 90 ? -12.414 14.670 23.559 1.00 60.34 90 LYS A CA 1
ATOM 736 C C . LYS A 1 90 ? -11.385 14.535 24.680 1.00 60.34 90 LYS A C 1
ATOM 738 O O . LYS A 1 90 ? -10.286 14.026 24.477 1.00 60.34 90 LYS A O 1
ATOM 743 N N . ASN A 1 91 ? -11.786 14.908 25.896 1.00 50.97 91 ASN A N 1
ATOM 744 C CA . ASN A 1 91 ? -11.108 14.463 27.109 1.00 50.97 91 ASN A CA 1
ATOM 745 C C . ASN A 1 91 ? -11.420 12.976 27.309 1.00 50.97 91 ASN A C 1
ATOM 747 O O . ASN A 1 91 ? -12.580 12.596 27.435 1.00 50.97 91 ASN A O 1
ATOM 751 N N . SER A 1 92 ? -10.380 12.150 27.380 1.00 53.66 92 SER A N 1
ATOM 752 C CA . SER A 1 92 ? -10.431 10.702 27.623 1.00 53.66 92 SER A CA 1
ATOM 753 C C . SER A 1 92 ? -10.745 9.827 26.397 1.00 53.66 92 SER A C 1
ATOM 755 O O . SER A 1 92 ? -11.879 9.609 25.986 1.00 53.66 92 SER A O 1
ATOM 757 N N . ASN A 1 93 ? -9.679 9.293 25.801 1.00 56.53 93 ASN A N 1
ATOM 758 C CA . ASN A 1 93 ? -9.411 7.856 25.827 1.00 56.53 93 ASN A CA 1
ATOM 759 C C . ASN A 1 93 ? -7.937 7.612 25.473 1.00 56.53 93 ASN A C 1
ATOM 761 O O . ASN A 1 93 ? -7.355 8.288 24.623 1.00 56.53 93 ASN A O 1
ATOM 765 N N . LYS A 1 94 ? -7.303 6.646 26.146 1.00 73.81 94 LYS A N 1
ATOM 766 C CA . LYS A 1 94 ? -5.981 6.163 25.733 1.00 73.81 94 LYS A CA 1
ATOM 767 C C . LYS A 1 94 ? -6.171 5.412 24.417 1.00 73.81 94 LYS A C 1
ATOM 769 O O . LYS A 1 94 ? -6.876 4.404 24.388 1.00 73.81 94 LYS A O 1
ATOM 774 N N . LEU A 1 95 ? -5.561 5.894 23.332 1.00 84.00 95 LEU A N 1
ATOM 775 C CA . LEU A 1 95 ? -5.479 5.116 22.100 1.00 84.00 95 LEU A CA 1
ATOM 776 C C . LEU A 1 95 ? -4.784 3.788 22.425 1.00 84.00 95 LEU A C 1
ATOM 778 O O . LEU A 1 95 ? -3.644 3.768 22.880 1.00 84.00 95 LEU A O 1
ATOM 782 N N . SER A 1 96 ? -5.478 2.681 22.186 1.00 90.44 96 SER A N 1
ATOM 783 C CA . SER A 1 96 ? -4.869 1.358 22.140 1.00 90.44 96 SER A CA 1
ATOM 784 C C . SER A 1 96 ? -4.624 1.021 20.678 1.00 90.44 96 SER A C 1
ATOM 786 O O . SER A 1 96 ? -5.572 0.737 19.947 1.00 90.44 96 SER A O 1
ATOM 788 N N . THR A 1 97 ? -3.362 1.032 20.247 1.00 93.12 97 THR A N 1
ATOM 789 C CA . THR A 1 97 ? -2.974 0.639 18.882 1.00 93.12 97 THR A CA 1
ATOM 790 C C . THR A 1 97 ? -3.481 -0.764 18.538 1.00 93.12 97 THR A C 1
ATOM 792 O O . THR A 1 97 ? -3.953 -1.006 17.432 1.00 93.12 97 THR A O 1
ATOM 795 N N . LYS A 1 98 ? -3.471 -1.680 19.518 1.00 94.81 98 LYS A N 1
ATOM 796 C CA . LYS A 1 98 ? -4.046 -3.023 19.374 1.00 94.81 98 LYS A CA 1
ATOM 797 C C . LYS A 1 98 ? -5.538 -2.959 19.032 1.00 94.81 98 LYS A C 1
ATOM 799 O O . LYS A 1 98 ? -5.978 -3.612 18.094 1.00 94.81 98 LYS A O 1
ATOM 804 N N . SER A 1 99 ? -6.311 -2.177 19.785 1.00 93.19 99 SER A N 1
ATOM 805 C CA . SER A 1 99 ? -7.755 -2.038 19.558 1.00 93.19 99 SER A CA 1
ATOM 806 C C . SER A 1 99 ? -8.055 -1.333 18.237 1.00 93.19 99 SER A C 1
ATOM 808 O O . SER A 1 99 ? -8.992 -1.720 17.548 1.00 93.19 99 SER A O 1
ATOM 810 N N . PHE A 1 100 ? -7.238 -0.345 17.865 1.00 95.25 100 PHE A N 1
ATOM 811 C CA . PHE A 1 100 ? -7.325 0.337 16.577 1.00 95.25 100 PHE A CA 1
ATOM 812 C C . PHE A 1 100 ? -7.147 -0.638 15.408 1.00 95.25 100 PHE A C 1
ATOM 814 O O . PHE A 1 100 ? -7.993 -0.676 14.520 1.00 95.25 100 PHE A O 1
ATOM 821 N N . PHE A 1 101 ? -6.103 -1.474 15.431 1.00 97.44 101 PHE A N 1
ATOM 822 C CA . PHE A 1 101 ? -5.885 -2.460 14.372 1.00 97.44 101 PHE A CA 1
ATOM 823 C C . PHE A 1 101 ? -6.967 -3.543 14.332 1.00 97.44 101 PHE A C 1
ATOM 825 O O . PHE A 1 101 ? -7.366 -3.932 13.241 1.00 97.44 101 PHE A O 1
ATOM 832 N N . LEU A 1 102 ? -7.509 -3.976 15.478 1.00 96.88 102 LEU A N 1
ATOM 833 C CA . LEU A 1 102 ? -8.663 -4.889 15.486 1.00 96.88 102 LEU A CA 1
ATOM 834 C C . LEU A 1 102 ? -9.902 -4.277 14.833 1.00 96.88 102 LEU A C 1
ATOM 836 O O . LEU A 1 102 ? -10.609 -4.972 14.110 1.00 96.88 102 LEU A O 1
ATOM 840 N N . ASP A 1 103 ? -10.199 -3.008 15.117 1.00 96.56 103 ASP A N 1
ATOM 841 C CA . ASP A 1 103 ? -11.357 -2.332 14.526 1.00 96.56 103 ASP A CA 1
ATOM 842 C C . ASP A 1 103 ? -11.155 -2.089 13.024 1.00 96.56 103 ASP A C 1
ATOM 844 O O . ASP A 1 103 ? -12.077 -2.297 12.237 1.00 96.56 103 ASP A O 1
ATOM 848 N N . LEU A 1 104 ? -9.929 -1.733 12.619 1.00 98.19 104 LEU A N 1
ATOM 849 C CA . LEU A 1 104 ? -9.530 -1.668 11.215 1.00 98.19 104 LEU A CA 1
ATOM 850 C C . LEU A 1 104 ? -9.757 -3.008 10.515 1.00 98.19 104 LEU A C 1
ATOM 852 O O . LEU A 1 104 ? -10.474 -3.039 9.523 1.00 98.19 104 LEU A O 1
ATOM 856 N N . ASP A 1 105 ? -9.210 -4.103 11.049 1.00 98.56 105 ASP A N 1
ATOM 857 C CA . ASP A 1 105 ? -9.325 -5.428 10.437 1.00 98.56 105 ASP A CA 1
ATOM 858 C C . ASP A 1 105 ? -10.784 -5.849 10.269 1.00 98.56 105 ASP A C 1
ATOM 860 O O . ASP A 1 105 ? -11.213 -6.192 9.173 1.00 98.56 105 ASP A O 1
ATOM 864 N N . ARG A 1 106 ? -11.591 -5.732 11.331 1.00 98.38 106 ARG A N 1
ATOM 865 C CA . ARG A 1 106 ? -13.018 -6.096 11.294 1.00 98.38 106 ARG A CA 1
ATOM 866 C C . ARG A 1 106 ? -13.800 -5.360 10.209 1.00 98.38 106 ARG A C 1
ATOM 868 O O . ARG A 1 106 ? -14.792 -5.896 9.724 1.00 98.38 106 ARG A O 1
ATOM 875 N N . LYS A 1 107 ? -13.375 -4.148 9.852 1.00 98.38 107 LYS A N 1
ATOM 876 C CA . LYS A 1 107 ? -14.005 -3.309 8.825 1.00 98.38 107 LYS A CA 1
ATOM 877 C C . LYS A 1 107 ? -13.354 -3.437 7.452 1.00 98.38 107 LYS A C 1
ATOM 879 O O . LYS A 1 107 ? -13.926 -2.952 6.478 1.00 98.38 107 LYS A O 1
ATOM 884 N N . SER A 1 108 ? -12.194 -4.077 7.355 1.00 98.31 108 SER A N 1
ATOM 885 C CA . SER A 1 108 ? -11.583 -4.407 6.075 1.00 98.31 108 SER A CA 1
ATOM 886 C C . SER A 1 108 ? -12.429 -5.447 5.335 1.00 98.31 108 SER A C 1
ATOM 888 O O . SER A 1 108 ? -12.937 -6.386 5.958 1.00 98.31 108 SER A O 1
ATOM 890 N N . PRO A 1 109 ? -12.587 -5.315 4.007 1.00 98.25 109 PRO A N 1
ATOM 891 C CA . PRO A 1 109 ? -13.280 -6.314 3.211 1.00 98.25 109 PRO A CA 1
ATOM 892 C C . PRO A 1 109 ? -12.489 -7.622 3.224 1.00 98.25 109 PRO A C 1
ATOM 894 O O . PRO A 1 109 ? -11.267 -7.612 3.304 1.00 98.25 109 PRO A O 1
ATOM 897 N N . THR A 1 110 ? -13.185 -8.748 3.099 1.00 98.56 110 THR A N 1
ATOM 898 C CA . THR A 1 110 ? -12.571 -10.080 2.958 1.00 98.56 110 THR A CA 1
ATOM 899 C C . THR A 1 110 ? -12.554 -10.572 1.510 1.00 98.56 110 THR A C 1
ATOM 901 O O . THR A 1 110 ? -11.979 -11.619 1.224 1.00 98.56 110 THR A O 1
ATOM 904 N N . LYS A 1 111 ? -13.192 -9.821 0.604 1.00 98.38 111 LYS A N 1
ATOM 905 C CA . LYS A 1 111 ? -13.287 -10.078 -0.834 1.00 98.38 111 LYS A CA 1
ATOM 906 C C . LYS A 1 111 ? -12.731 -8.899 -1.611 1.00 98.38 111 LYS A C 1
ATOM 908 O O . LYS A 1 111 ? -12.987 -7.750 -1.251 1.00 98.38 111 LYS A O 1
ATOM 913 N N . ALA A 1 112 ? -11.961 -9.194 -2.649 1.00 97.50 112 ALA A N 1
ATOM 914 C CA . ALA A 1 112 ? -11.348 -8.180 -3.481 1.00 97.50 112 ALA A CA 1
ATOM 915 C C . ALA A 1 112 ? -12.385 -7.567 -4.429 1.00 97.50 112 ALA A C 1
ATOM 917 O O . ALA A 1 112 ? -13.210 -8.267 -5.017 1.00 97.50 112 ALA A O 1
ATOM 918 N N . ASN A 1 113 ? -12.317 -6.250 -4.608 1.00 96.81 113 ASN A N 1
ATOM 919 C CA . ASN A 1 113 ? -12.976 -5.594 -5.725 1.00 96.81 113 ASN A CA 1
ATOM 920 C C . ASN A 1 113 ? -12.145 -5.845 -6.995 1.00 96.81 113 ASN A C 1
ATOM 922 O O . ASN A 1 113 ? -10.940 -5.580 -7.010 1.00 96.81 113 ASN A O 1
ATOM 926 N N . LEU A 1 114 ? -12.789 -6.368 -8.040 1.00 95.94 114 LEU A N 1
ATOM 927 C CA . LEU A 1 114 ? -12.157 -6.725 -9.314 1.00 95.94 114 LEU A CA 1
ATOM 928 C C . LEU A 1 114 ? -12.034 -5.541 -10.285 1.00 95.94 114 LEU A C 1
ATOM 930 O O . LEU A 1 114 ? -11.432 -5.679 -11.350 1.00 95.94 114 LEU A O 1
ATOM 934 N N . GLU A 1 115 ? -12.603 -4.384 -9.945 1.00 94.00 115 GLU A N 1
ATOM 935 C CA . GLU A 1 115 ? -12.448 -3.167 -10.733 1.00 94.00 115 GLU A CA 1
ATOM 936 C C . GLU A 1 115 ? -10.971 -2.780 -10.856 1.00 94.00 115 GLU A C 1
ATOM 938 O O . GLU A 1 115 ? -10.225 -2.730 -9.873 1.00 94.00 115 GLU A O 1
ATOM 943 N N . LYS A 1 116 ? -10.549 -2.454 -12.084 1.00 87.94 116 LYS A N 1
ATOM 944 C CA . LYS A 1 116 ? -9.190 -1.977 -12.330 1.00 87.94 116 LYS A CA 1
ATOM 945 C C . LYS A 1 116 ? -8.953 -0.681 -11.554 1.00 87.94 116 LYS A C 1
ATOM 947 O O . LYS A 1 116 ? -9.658 0.313 -11.734 1.00 87.94 116 LYS A O 1
ATOM 952 N N . ILE A 1 117 ? -7.909 -0.680 -10.733 1.00 90.56 117 ILE A N 1
ATOM 953 C CA . ILE A 1 117 ? -7.475 0.500 -9.991 1.00 90.56 117 ILE A CA 1
ATOM 954 C C . ILE A 1 117 ? -6.605 1.374 -10.902 1.00 90.56 117 ILE A C 1
ATOM 956 O O . ILE A 1 117 ? -5.642 0.897 -11.492 1.00 90.56 117 ILE A O 1
ATOM 960 N N . ASP A 1 118 ? -6.944 2.660 -10.992 1.00 90.94 118 ASP A N 1
ATOM 961 C CA . ASP A 1 118 ? -6.115 3.678 -11.651 1.00 90.94 118 ASP A CA 1
ATOM 962 C C . ASP A 1 118 ? -4.802 3.877 -10.873 1.00 90.94 118 ASP A C 1
ATOM 964 O O . ASP A 1 118 ? -4.815 4.111 -9.658 1.00 90.94 118 ASP A O 1
ATOM 968 N N . GLU A 1 119 ? -3.669 3.833 -11.570 1.00 91.38 119 GLU A N 1
ATOM 969 C CA . GLU A 1 119 ? -2.327 4.000 -11.011 1.00 91.38 119 GLU A CA 1
ATOM 970 C C . GLU A 1 119 ? -2.181 5.335 -10.251 1.00 91.38 119 GLU A C 1
ATOM 972 O O . GLU A 1 119 ? -1.502 5.404 -9.222 1.00 91.38 119 GLU A O 1
ATOM 977 N N . ARG A 1 120 ? -2.900 6.389 -10.671 1.00 92.88 120 ARG A N 1
ATOM 978 C CA . ARG A 1 120 ? -2.988 7.671 -9.946 1.00 92.88 120 ARG A CA 1
ATOM 979 C C . ARG A 1 120 ? -3.574 7.512 -8.552 1.00 92.88 120 ARG A C 1
ATOM 981 O O . ARG A 1 120 ? -3.101 8.151 -7.613 1.00 92.88 120 ARG A O 1
ATOM 988 N N . LYS A 1 121 ? -4.608 6.678 -8.398 1.00 93.56 121 LYS A N 1
ATOM 989 C CA . LYS A 1 121 ? -5.229 6.420 -7.089 1.00 93.56 121 LYS A CA 1
ATOM 990 C C . LYS A 1 121 ? -4.247 5.709 -6.163 1.00 93.56 121 LYS A C 1
ATOM 992 O O . LYS A 1 121 ? -4.160 6.078 -4.993 1.00 93.56 121 LYS A O 1
ATOM 997 N N . ILE A 1 122 ? -3.476 4.755 -6.692 1.00 95.00 122 ILE A N 1
ATOM 998 C CA . ILE A 1 122 ? -2.426 4.062 -5.933 1.00 95.00 122 ILE A CA 1
ATOM 999 C C . ILE A 1 122 ? -1.383 5.070 -5.462 1.00 95.00 122 ILE A C 1
ATOM 1001 O O . ILE A 1 122 ? -1.129 5.152 -4.262 1.00 95.00 122 ILE A O 1
ATOM 1005 N N . LEU A 1 123 ? -0.839 5.893 -6.369 1.00 94.69 123 LEU A N 1
ATOM 1006 C CA . LEU A 1 123 ? 0.141 6.912 -5.995 1.00 94.69 123 LEU A CA 1
ATOM 1007 C C . LEU A 1 123 ? -0.426 7.862 -4.945 1.00 94.69 123 LEU A C 1
ATOM 1009 O O . LEU A 1 123 ? 0.214 8.044 -3.912 1.00 94.69 123 LEU A O 1
ATOM 1013 N N . ASN A 1 124 ? -1.643 8.388 -5.120 1.00 92.50 124 ASN A N 1
ATOM 1014 C CA . ASN A 1 124 ? -2.299 9.271 -4.147 1.00 92.50 124 ASN A CA 1
ATOM 1015 C C . ASN A 1 124 ? -2.325 8.697 -2.721 1.00 92.50 124 ASN A C 1
ATOM 1017 O O . ASN A 1 124 ? -2.098 9.452 -1.773 1.00 92.50 124 ASN A O 1
ATOM 1021 N N . LEU A 1 125 ? -2.512 7.381 -2.581 1.00 94.62 125 LEU A N 1
ATOM 1022 C CA . LEU A 1 125 ? -2.514 6.675 -1.295 1.00 94.62 125 LEU A CA 1
ATOM 1023 C C . LEU A 1 125 ? -1.160 6.085 -0.884 1.00 94.62 125 LEU A C 1
ATOM 1025 O O . LEU A 1 125 ? -1.024 5.639 0.250 1.00 94.62 125 LEU A O 1
ATOM 1029 N N . ARG A 1 126 ? -0.154 6.090 -1.755 1.00 94.12 126 ARG A N 1
ATOM 1030 C CA . ARG A 1 126 ? 1.232 5.691 -1.476 1.00 94.12 126 ARG A CA 1
ATOM 1031 C C . ARG A 1 126 ? 2.133 6.915 -1.477 1.00 94.12 126 ARG A C 1
ATOM 1033 O O . ARG A 1 126 ? 2.947 7.118 -2.377 1.00 94.12 126 ARG A O 1
ATOM 1040 N N . ARG A 1 127 ? 1.933 7.800 -0.491 1.00 91.94 127 ARG A N 1
ATOM 1041 C CA . ARG A 1 127 ? 2.721 9.042 -0.327 1.00 91.94 127 ARG A CA 1
ATOM 1042 C C . ARG A 1 127 ? 4.194 8.787 0.003 1.00 91.94 127 ARG A C 1
ATOM 1044 O O . ARG A 1 127 ? 5.007 9.695 -0.122 1.00 91.94 127 ARG A O 1
ATOM 1051 N N . ASP A 1 128 ? 4.530 7.562 0.391 1.00 94.00 128 ASP A N 1
ATOM 1052 C CA . ASP A 1 128 ? 5.898 7.068 0.515 1.00 94.00 128 ASP A CA 1
ATOM 1053 C C . ASP A 1 128 ? 6.638 7.007 -0.835 1.00 94.00 128 ASP A C 1
ATOM 1055 O O . ASP A 1 128 ? 7.855 7.166 -0.862 1.00 94.00 128 ASP A O 1
ATOM 1059 N N . ILE A 1 129 ? 5.923 6.876 -1.959 1.00 95.00 129 ILE A N 1
ATOM 1060 C CA . ILE A 1 129 ? 6.510 6.896 -3.305 1.00 95.00 129 ILE A CA 1
ATOM 1061 C C . ILE A 1 129 ? 6.652 8.346 -3.778 1.00 95.00 129 ILE A C 1
ATOM 1063 O O . ILE A 1 129 ? 5.663 9.009 -4.120 1.00 95.00 129 ILE A O 1
ATOM 1067 N N . LYS A 1 130 ? 7.901 8.828 -3.799 1.00 93.19 130 LYS A N 1
ATOM 1068 C CA . LYS A 1 130 ? 8.261 10.207 -4.177 1.00 93.19 130 LYS A CA 1
ATOM 1069 C C . LYS A 1 130 ? 8.712 10.351 -5.631 1.00 93.19 130 LYS A C 1
ATOM 1071 O O . LYS A 1 130 ? 8.497 11.398 -6.229 1.00 93.19 130 LYS A O 1
ATOM 1076 N N . TYR A 1 131 ? 9.331 9.316 -6.188 1.00 94.69 131 TYR A N 1
ATOM 1077 C CA . TYR A 1 131 ? 9.937 9.354 -7.516 1.00 94.69 131 TYR A CA 1
ATOM 1078 C C . TYR A 1 131 ? 8.908 9.561 -8.632 1.00 94.69 131 TYR A C 1
ATOM 1080 O O . TYR A 1 131 ? 7.975 8.766 -8.770 1.00 94.69 131 TYR A O 1
ATOM 1088 N N . ASP A 1 132 ? 9.093 10.606 -9.449 1.00 93.75 132 ASP A N 1
ATOM 1089 C CA . ASP A 1 132 ? 8.259 10.928 -10.617 1.00 93.75 132 ASP A CA 1
ATOM 1090 C C . ASP A 1 132 ? 6.753 10.808 -10.331 1.00 93.75 132 ASP A C 1
ATOM 1092 O O . ASP A 1 132 ? 5.987 10.239 -11.112 1.00 93.75 132 ASP A O 1
ATOM 1096 N N . ARG A 1 133 ? 6.307 11.258 -9.161 1.00 92.88 133 ARG A N 1
ATOM 1097 C CA . ARG A 1 133 ? 4.961 10.970 -8.653 1.00 92.88 133 ARG A CA 1
ATOM 1098 C C . ARG A 1 133 ? 3.855 11.521 -9.557 1.00 92.88 133 ARG A C 1
ATOM 1100 O O . ARG A 1 133 ? 2.795 10.919 -9.696 1.00 92.88 133 ARG A O 1
ATOM 1107 N N . GLU A 1 134 ? 4.142 12.623 -10.229 1.00 93.56 134 GLU A N 1
ATOM 1108 C CA . GLU A 1 134 ? 3.248 13.313 -11.167 1.00 93.56 134 GLU A CA 1
ATOM 1109 C C . GLU A 1 134 ? 3.087 12.546 -12.493 1.00 93.56 134 GLU A C 1
ATOM 1111 O O . GLU A 1 134 ? 2.241 12.880 -13.323 1.00 93.56 134 GLU A O 1
ATOM 1116 N N . ARG A 1 135 ? 3.868 11.477 -12.679 1.00 95.38 135 ARG A N 1
ATOM 1117 C CA . ARG A 1 135 ? 3.886 10.617 -13.862 1.00 95.38 135 ARG A CA 1
ATOM 1118 C C . ARG A 1 135 ? 3.389 9.212 -13.501 1.00 95.38 135 ARG A C 1
ATOM 1120 O O . ARG A 1 135 ? 4.201 8.329 -13.242 1.00 95.38 135 ARG A O 1
ATOM 1127 N N . PRO A 1 136 ? 2.076 8.967 -13.422 1.00 94.44 136 PRO A N 1
ATOM 1128 C CA . PRO A 1 136 ? 1.527 7.688 -12.960 1.00 94.44 136 PRO A CA 1
ATOM 1129 C C . PRO A 1 136 ? 1.595 6.573 -14.013 1.00 94.44 136 PRO A C 1
ATOM 1131 O O . PRO A 1 136 ? 1.500 5.403 -13.661 1.00 94.44 136 PRO A O 1
ATOM 1134 N N . TYR A 1 137 ? 1.747 6.913 -15.296 1.00 93.69 137 TYR A N 1
ATOM 1135 C CA . TYR A 1 137 ? 1.587 5.949 -16.381 1.00 93.69 137 TYR A CA 1
ATOM 1136 C C . TYR A 1 137 ? 2.915 5.381 -16.828 1.00 93.69 137 TYR A C 1
ATOM 1138 O O . TYR A 1 137 ? 3.833 6.133 -17.148 1.00 93.69 137 TYR A O 1
ATOM 1146 N N . PHE A 1 138 ? 3.002 4.058 -16.901 1.00 94.81 138 PHE A N 1
ATOM 1147 C CA . PHE A 1 138 ? 4.128 3.408 -17.551 1.00 94.81 138 PHE A CA 1
ATOM 1148 C C . PHE A 1 138 ? 4.194 3.814 -19.031 1.00 94.81 138 PHE A C 1
ATOM 1150 O O . PHE A 1 138 ? 3.171 3.867 -19.715 1.00 94.81 138 PHE A O 1
ATOM 1157 N N . ASN A 1 139 ? 5.401 4.106 -19.513 1.00 94.12 139 ASN A N 1
ATOM 1158 C CA . ASN A 1 139 ? 5.665 4.467 -20.899 1.00 94.12 139 ASN A CA 1
ATOM 1159 C C . ASN A 1 139 ? 6.461 3.362 -21.608 1.00 94.12 139 ASN A C 1
ATOM 1161 O O . ASN A 1 139 ? 5.927 2.676 -22.478 1.00 94.12 139 ASN A O 1
ATOM 1165 N N . HIS A 1 140 ? 7.720 3.168 -21.216 1.00 94.88 140 HIS A N 1
ATOM 1166 C CA . HIS A 1 140 ? 8.613 2.157 -21.785 1.00 94.88 140 HIS A CA 1
ATOM 1167 C C . HIS A 1 140 ? 9.719 1.781 -20.793 1.00 94.88 140 HIS A C 1
ATOM 1169 O O . HIS A 1 140 ? 9.920 2.456 -19.782 1.00 94.88 140 HIS A O 1
ATOM 1175 N N . TRP A 1 141 ? 10.452 0.715 -21.100 1.00 96.31 141 TRP A N 1
ATOM 1176 C CA . TRP A 1 141 ? 11.677 0.343 -20.397 1.00 96.31 141 TRP A CA 1
ATOM 1177 C C . TRP A 1 141 ? 12.876 1.058 -21.018 1.00 96.31 141 TRP A C 1
ATOM 1179 O O . TRP A 1 141 ? 12.984 1.129 -22.241 1.00 96.31 141 TRP A O 1
ATOM 1189 N N . ARG A 1 142 ? 13.775 1.581 -20.185 1.00 95.00 142 ARG A N 1
ATOM 1190 C CA . ARG A 1 142 ? 15.078 2.097 -20.613 1.00 95.00 142 ARG A CA 1
ATOM 1191 C C . ARG A 1 142 ? 16.170 1.174 -20.106 1.00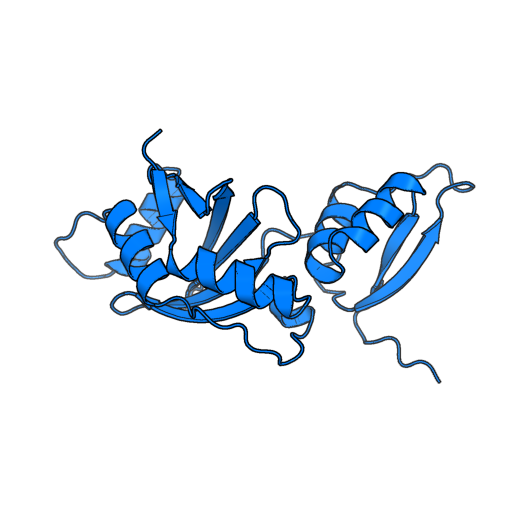 95.00 142 ARG A C 1
ATOM 1193 O O . ARG A 1 142 ? 16.339 1.052 -18.897 1.00 95.00 142 ARG A O 1
ATOM 1200 N N . GLU A 1 143 ? 16.915 0.590 -21.031 1.00 93.94 143 GLU A N 1
ATOM 1201 C CA . GLU A 1 143 ? 18.098 -0.206 -20.719 1.00 93.94 143 GLU A CA 1
ATOM 1202 C C . GLU A 1 143 ? 19.296 0.699 -20.436 1.00 93.94 143 GLU A C 1
ATOM 1204 O O . GLU A 1 143 ? 19.486 1.714 -21.110 1.00 93.94 143 GLU A O 1
ATOM 1209 N N . HIS A 1 144 ? 20.105 0.325 -19.446 1.00 92.62 144 HIS A N 1
ATOM 1210 C CA . HIS A 1 144 ? 21.286 1.090 -19.035 1.00 92.62 144 HIS A CA 1
ATOM 1211 C C . HIS A 1 144 ? 22.618 0.403 -19.373 1.00 92.62 144 HIS A C 1
ATOM 1213 O O . HIS A 1 144 ? 23.671 0.757 -18.849 1.00 92.62 144 HIS A O 1
ATOM 1219 N N . ILE A 1 145 ? 22.597 -0.578 -20.283 1.00 83.31 145 ILE A N 1
ATOM 1220 C CA . ILE A 1 145 ? 23.787 -1.356 -20.666 1.00 83.31 145 ILE A CA 1
ATOM 1221 C C . ILE A 1 145 ? 24.883 -0.454 -21.259 1.00 83.31 145 ILE A C 1
ATOM 1223 O O . ILE A 1 145 ? 26.068 -0.680 -21.025 1.00 83.31 145 ILE A O 1
ATOM 1227 N N . THR A 1 146 ? 24.503 0.584 -22.011 1.00 83.88 146 THR A N 1
ATOM 1228 C CA . THR A 1 146 ? 25.443 1.409 -22.788 1.00 83.88 146 THR A CA 1
ATOM 1229 C C . THR A 1 146 ? 25.642 2.827 -22.253 1.00 83.88 146 THR A C 1
ATOM 1231 O O . THR A 1 146 ? 26.514 3.532 -22.750 1.00 83.88 146 THR A O 1
ATOM 1234 N N . ASP A 1 147 ? 24.838 3.285 -21.287 1.00 86.19 147 ASP A N 1
ATOM 1235 C CA . ASP A 1 147 ? 24.865 4.677 -20.805 1.00 86.19 147 ASP A CA 1
ATOM 1236 C C . ASP A 1 147 ? 25.587 4.857 -19.456 1.00 86.19 147 ASP A C 1
ATOM 1238 O O . ASP A 1 147 ? 25.671 5.977 -18.947 1.00 86.19 147 ASP A O 1
ATOM 1242 N N . GLY A 1 148 ? 26.121 3.765 -18.892 1.00 85.06 148 GLY A N 1
ATOM 1243 C CA . GLY A 1 148 ? 26.857 3.753 -17.626 1.00 85.06 148 GLY A CA 1
ATOM 1244 C C . GLY A 1 148 ? 25.993 4.051 -16.398 1.00 85.06 148 GLY A C 1
ATOM 1245 O O . GLY A 1 148 ? 26.535 4.331 -15.327 1.00 85.06 148 GLY A O 1
ATOM 1246 N N . LYS A 1 149 ? 24.662 4.037 -16.535 1.00 92.31 149 LYS A N 1
ATOM 1247 C CA . LYS A 1 149 ? 23.733 4.287 -15.430 1.00 92.31 149 LYS A CA 1
ATOM 1248 C C . LYS A 1 149 ? 23.251 2.976 -14.821 1.00 92.31 149 LYS A C 1
ATOM 1250 O O . LYS A 1 149 ? 23.497 1.885 -15.327 1.00 92.31 149 LYS A O 1
ATOM 1255 N N . ASN A 1 150 ? 22.558 3.100 -13.696 1.00 94.44 150 ASN A N 1
ATOM 1256 C CA . ASN A 1 150 ? 21.864 1.984 -13.080 1.00 94.44 150 ASN A CA 1
ATOM 1257 C C . ASN A 1 150 ? 20.427 2.370 -12.762 1.00 94.44 150 ASN A C 1
ATOM 1259 O O . ASN A 1 150 ? 20.137 3.538 -12.478 1.00 94.44 150 ASN A O 1
ATOM 1263 N N . VAL A 1 151 ? 19.543 1.377 -12.779 1.00 96.00 151 VAL A N 1
ATOM 1264 C CA . VAL A 1 151 ? 18.210 1.517 -12.202 1.00 96.00 15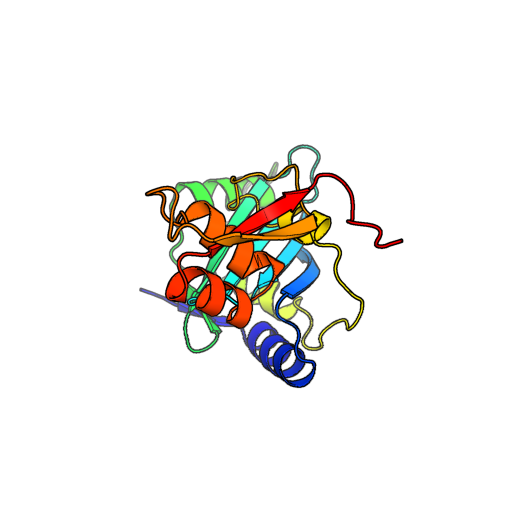1 VAL A CA 1
ATOM 1265 C C . VAL A 1 151 ? 18.334 1.914 -10.727 1.00 96.00 151 VAL A C 1
ATOM 1267 O O . VAL A 1 151 ? 19.176 1.398 -9.992 1.00 96.00 151 VAL A O 1
ATOM 1270 N N . THR A 1 152 ? 17.524 2.880 -10.297 1.00 96.25 152 THR A N 1
ATOM 1271 C CA . THR A 1 152 ? 17.557 3.393 -8.922 1.00 96.25 152 THR A CA 1
ATOM 1272 C C . THR A 1 152 ? 16.548 2.669 -8.037 1.00 96.25 152 THR A C 1
ATOM 1274 O O . THR A 1 152 ? 15.489 2.249 -8.505 1.00 96.25 152 THR A O 1
ATOM 1277 N N . GLU A 1 153 ? 16.824 2.593 -6.734 1.00 96.62 153 GLU A N 1
ATOM 1278 C CA . GLU A 1 153 ? 15.882 2.032 -5.750 1.00 96.62 153 GLU A CA 1
ATOM 1279 C C . GLU A 1 153 ? 14.526 2.750 -5.760 1.00 96.62 153 GLU A C 1
ATOM 1281 O O . GLU A 1 153 ? 13.477 2.125 -5.655 1.00 96.62 153 GLU A O 1
ATOM 1286 N N . ASP A 1 154 ? 14.538 4.061 -5.977 1.00 96.94 154 ASP A N 1
ATOM 1287 C CA . ASP A 1 154 ? 13.343 4.890 -6.116 1.00 96.94 154 ASP A CA 1
ATOM 1288 C C . ASP A 1 154 ? 12.491 4.507 -7.344 1.00 96.94 154 ASP A C 1
ATOM 1290 O O . ASP A 1 154 ? 11.260 4.424 -7.262 1.00 96.94 154 ASP A O 1
ATOM 1294 N N . ASN A 1 155 ? 13.138 4.225 -8.483 1.00 97.62 155 ASN A N 1
ATOM 1295 C CA . ASN A 1 155 ? 12.461 3.724 -9.680 1.00 97.62 155 ASN A CA 1
ATOM 1296 C C . ASN A 1 155 ? 11.902 2.314 -9.447 1.00 97.62 155 ASN A C 1
ATOM 1298 O O . ASN A 1 155 ? 10.754 2.031 -9.804 1.00 97.62 155 ASN A O 1
ATOM 1302 N N . LEU A 1 156 ? 12.685 1.450 -8.799 1.00 97.31 156 LEU A N 1
ATOM 1303 C CA . LEU A 1 156 ? 12.287 0.090 -8.451 1.00 97.31 156 LEU A CA 1
ATOM 1304 C C . LEU A 1 156 ? 11.093 0.073 -7.488 1.00 97.31 156 LEU A C 1
ATOM 1306 O O . LEU A 1 156 ? 10.142 -0.673 -7.715 1.00 97.31 156 LEU A O 1
ATOM 1310 N N . ALA A 1 157 ? 11.090 0.920 -6.457 1.00 96.69 157 ALA A N 1
ATOM 1311 C CA . ALA A 1 157 ? 9.998 1.019 -5.492 1.00 96.69 157 ALA A CA 1
ATOM 1312 C C . ALA A 1 157 ? 8.676 1.400 -6.173 1.00 96.69 157 ALA A C 1
ATOM 1314 O O . ALA A 1 157 ? 7.638 0.781 -5.925 1.00 96.69 157 ALA A O 1
ATOM 1315 N N . LYS A 1 158 ? 8.712 2.372 -7.093 1.00 97.50 158 LYS A N 1
ATOM 1316 C CA . LYS A 1 158 ? 7.533 2.742 -7.884 1.00 97.50 158 LYS A CA 1
ATOM 1317 C C . LYS A 1 158 ? 7.100 1.629 -8.837 1.00 97.50 158 LYS A C 1
ATOM 1319 O O . LYS A 1 158 ? 5.907 1.348 -8.937 1.00 97.50 158 LYS A O 1
ATOM 1324 N N . THR A 1 159 ? 8.052 0.981 -9.505 1.00 97.44 159 THR A N 1
ATOM 1325 C CA . THR A 1 159 ? 7.791 -0.170 -10.383 1.00 97.44 159 THR A CA 1
ATOM 1326 C C . THR A 1 159 ? 7.085 -1.287 -9.621 1.00 97.44 159 THR A C 1
ATOM 1328 O O . THR A 1 159 ? 6.057 -1.782 -10.075 1.00 97.44 159 THR A O 1
ATOM 1331 N N . LEU A 1 160 ? 7.567 -1.628 -8.426 1.00 96.69 160 LEU A N 1
ATOM 1332 C CA . LEU A 1 160 ? 6.976 -2.664 -7.586 1.00 96.69 160 LEU A CA 1
ATOM 1333 C C . LEU A 1 160 ? 5.542 -2.326 -7.166 1.00 96.69 160 LEU A C 1
ATOM 1335 O O . LEU A 1 160 ? 4.660 -3.185 -7.218 1.00 96.69 160 LEU A O 1
ATOM 1339 N N . ALA A 1 161 ? 5.300 -1.074 -6.781 1.00 95.38 161 ALA A N 1
ATOM 1340 C CA . ALA A 1 161 ? 3.991 -0.631 -6.320 1.00 95.38 161 ALA A CA 1
ATOM 1341 C C . ALA A 1 161 ? 2.944 -0.527 -7.442 1.00 95.38 161 ALA A C 1
ATOM 1343 O O . ALA A 1 161 ? 1.765 -0.767 -7.189 1.00 95.38 161 ALA A O 1
ATOM 1344 N N . LEU A 1 162 ? 3.350 -0.158 -8.664 1.00 95.56 162 LEU A N 1
ATOM 1345 C CA . LEU A 1 162 ? 2.420 0.078 -9.778 1.00 95.56 162 LEU A CA 1
ATOM 1346 C C . LEU A 1 162 ? 2.304 -1.095 -10.754 1.00 95.56 162 LEU A C 1
ATOM 1348 O O . LEU A 1 162 ? 1.226 -1.325 -11.292 1.00 95.56 162 LEU A O 1
ATOM 1352 N N . LEU A 1 163 ? 3.389 -1.833 -10.990 1.00 94.44 163 LEU A N 1
ATOM 1353 C CA . LEU A 1 163 ? 3.443 -2.929 -11.968 1.00 94.44 163 LEU A CA 1
ATOM 1354 C C . LEU A 1 163 ? 3.651 -4.305 -11.323 1.00 94.44 163 LEU A C 1
ATOM 1356 O O . LEU A 1 163 ? 3.505 -5.326 -11.990 1.00 94.44 163 LEU A O 1
ATOM 1360 N N . GLY A 1 164 ? 3.946 -4.354 -10.024 1.00 93.88 164 GLY A N 1
ATOM 1361 C CA . GLY A 1 164 ? 4.075 -5.598 -9.277 1.00 93.88 164 GLY A CA 1
ATOM 1362 C C . GLY A 1 164 ? 5.459 -6.243 -9.348 1.00 93.88 164 GLY A C 1
ATOM 1363 O O . GLY A 1 164 ? 6.421 -5.711 -9.905 1.00 93.88 164 GLY A O 1
ATOM 1364 N N . ARG A 1 165 ? 5.557 -7.415 -8.713 1.00 93.88 165 ARG A N 1
ATOM 1365 C CA . ARG A 1 165 ? 6.828 -8.102 -8.444 1.00 93.88 165 ARG A CA 1
ATOM 1366 C C . ARG A 1 165 ? 7.560 -8.561 -9.703 1.00 93.88 165 ARG A C 1
ATOM 1368 O O . ARG A 1 165 ? 8.768 -8.398 -9.778 1.00 93.88 165 ARG A O 1
ATOM 1375 N N . GLU A 1 166 ? 6.839 -9.073 -10.692 1.00 94.69 166 GLU A N 1
ATOM 1376 C CA . GLU A 1 166 ? 7.440 -9.546 -11.945 1.00 94.69 166 GLU A CA 1
ATOM 1377 C C . GLU A 1 166 ? 8.157 -8.411 -12.697 1.00 94.69 166 GLU A C 1
ATOM 1379 O O . GLU A 1 166 ? 9.303 -8.564 -13.112 1.00 94.69 166 GLU A O 1
ATOM 1384 N N . ALA A 1 167 ? 7.528 -7.233 -12.786 1.00 96.88 167 ALA A N 1
ATOM 1385 C CA . ALA A 1 167 ? 8.128 -6.050 -13.399 1.00 96.88 167 ALA A CA 1
ATOM 1386 C C . ALA A 1 167 ? 9.331 -5.520 -12.599 1.00 96.88 167 ALA A C 1
ATOM 1388 O O . ALA A 1 167 ? 10.321 -5.092 -13.190 1.00 96.88 167 ALA A O 1
ATOM 1389 N N . TYR A 1 168 ? 9.268 -5.569 -11.264 1.00 97.50 168 TYR A N 1
ATOM 1390 C CA . TYR A 1 168 ? 10.404 -5.232 -10.401 1.00 97.50 168 TYR A CA 1
ATOM 1391 C C . TYR A 1 168 ? 11.591 -6.173 -10.641 1.00 97.50 168 TYR A C 1
ATOM 1393 O O . TYR A 1 168 ? 12.711 -5.703 -10.837 1.00 97.50 168 TYR A O 1
ATOM 1401 N N . ASP A 1 169 ? 11.353 -7.488 -10.657 1.00 97.19 169 ASP A N 1
ATOM 1402 C CA . ASP A 1 169 ? 12.412 -8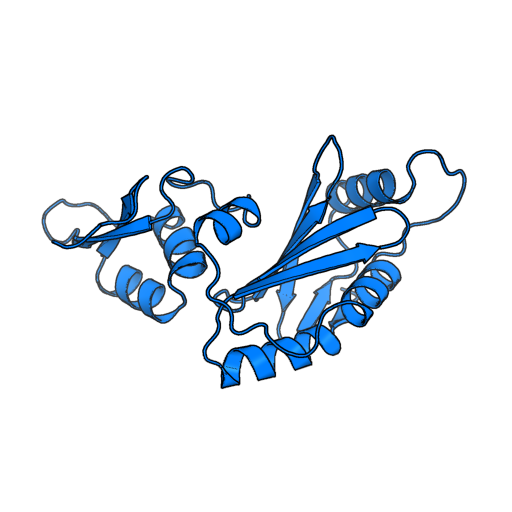.480 -10.847 1.00 97.19 169 ASP A CA 1
ATOM 1403 C C . ASP A 1 169 ? 13.029 -8.330 -12.253 1.00 97.19 169 ASP A C 1
ATOM 1405 O O . ASP A 1 169 ? 14.251 -8.332 -12.391 1.00 97.19 169 ASP A O 1
ATOM 1409 N N . PHE A 1 170 ? 12.212 -8.084 -13.287 1.00 97.44 170 PHE A N 1
ATOM 1410 C CA . PHE A 1 170 ? 12.693 -7.748 -14.633 1.00 97.44 170 PHE A CA 1
ATOM 1411 C C . PHE A 1 170 ? 13.574 -6.489 -14.642 1.00 97.44 170 PHE A C 1
ATOM 1413 O O . PHE A 1 170 ? 14.678 -6.510 -15.187 1.00 97.44 170 PHE A O 1
ATOM 1420 N N . SER A 1 171 ? 13.098 -5.402 -14.033 1.00 97.19 171 SER A N 1
ATOM 1421 C CA . SER A 1 171 ? 13.796 -4.116 -13.953 1.00 97.19 171 SER A CA 1
ATOM 1422 C C . SER A 1 171 ? 15.164 -4.255 -13.285 1.00 97.19 171 SER A C 1
ATOM 1424 O O . SER A 1 171 ? 16.183 -3.828 -13.831 1.00 97.19 171 SER A O 1
ATOM 1426 N N . ARG A 1 172 ? 15.198 -4.929 -12.134 1.00 96.94 172 ARG A N 1
ATOM 1427 C CA . ARG A 1 172 ? 16.407 -5.137 -11.342 1.00 96.94 172 ARG A CA 1
ATOM 1428 C C . ARG A 1 172 ? 17.409 -6.058 -12.034 1.00 96.94 172 ARG A C 1
ATOM 1430 O O . ARG A 1 172 ? 18.587 -5.724 -12.092 1.00 96.94 172 ARG A O 1
ATOM 1437 N N . ASN A 1 173 ? 16.957 -7.197 -12.557 1.00 96.56 173 ASN A N 1
ATOM 1438 C CA . ASN A 1 173 ? 17.852 -8.209 -13.123 1.00 96.56 173 ASN A CA 1
ATOM 1439 C C . ASN A 1 173 ? 18.490 -7.766 -14.445 1.00 96.56 173 ASN A C 1
ATOM 1441 O O . ASN A 1 173 ? 19.598 -8.194 -14.751 1.00 96.56 173 ASN A O 1
ATOM 1445 N N . ASN A 1 174 ? 17.809 -6.908 -15.209 1.00 95.31 174 ASN A N 1
ATOM 1446 C CA . ASN A 1 174 ? 18.284 -6.449 -16.517 1.00 95.31 174 ASN A CA 1
ATOM 1447 C C . ASN A 1 174 ? 18.881 -5.033 -16.489 1.00 95.31 174 ASN A C 1
ATOM 1449 O O . ASN A 1 174 ? 19.280 -4.529 -17.531 1.00 95.31 174 ASN A O 1
ATOM 1453 N N . ASN A 1 175 ? 18.948 -4.388 -15.317 1.00 96.00 175 ASN A N 1
ATOM 1454 C CA . ASN A 1 175 ? 19.341 -2.982 -15.181 1.00 96.00 175 ASN A CA 1
ATOM 1455 C C . ASN A 1 175 ? 18.495 -2.037 -16.066 1.00 96.00 175 ASN A C 1
ATOM 1457 O O . ASN A 1 175 ? 19.010 -1.155 -16.758 1.00 96.00 175 ASN A O 1
ATOM 1461 N N . ASN A 1 176 ? 17.175 -2.240 -16.040 1.00 96.12 176 ASN A N 1
ATOM 1462 C CA . ASN A 1 176 ? 16.209 -1.527 -16.870 1.00 96.12 176 ASN A CA 1
ATOM 1463 C C . ASN A 1 176 ? 15.326 -0.624 -16.015 1.00 96.12 176 ASN A C 1
ATOM 1465 O O . ASN A 1 176 ? 14.586 -1.120 -15.172 1.00 96.12 176 ASN A O 1
ATOM 1469 N N . SER A 1 177 ? 15.312 0.683 -16.263 1.00 97.06 177 SER A N 1
ATOM 1470 C CA . SER A 1 177 ? 14.384 1.590 -15.576 1.00 97.06 177 SER A CA 1
ATOM 1471 C C . SER A 1 177 ? 13.010 1.590 -16.241 1.00 97.06 177 SER A C 1
ATOM 1473 O O . SER A 1 177 ? 12.907 1.707 -17.465 1.00 97.06 177 SER A O 1
ATOM 1475 N N . ALA A 1 178 ? 11.941 1.550 -15.444 1.00 97.12 178 ALA A N 1
ATOM 1476 C CA . ALA A 1 178 ? 10.608 1.887 -15.935 1.00 97.12 178 ALA A CA 1
ATOM 1477 C C . ALA A 1 178 ? 10.522 3.406 -16.135 1.00 97.12 178 ALA A C 1
ATOM 1479 O O . ALA A 1 178 ? 10.750 4.176 -15.199 1.00 97.12 178 ALA A O 1
ATOM 1480 N N . ILE A 1 179 ? 10.200 3.856 -17.345 1.00 96.19 179 ILE A N 1
ATOM 1481 C CA . ILE A 1 179 ? 9.998 5.274 -17.650 1.00 96.19 179 ILE A CA 1
ATOM 1482 C C . ILE A 1 179 ? 8.515 5.606 -17.542 1.00 96.19 179 ILE A C 1
ATOM 1484 O O . ILE A 1 179 ? 7.666 4.865 -18.040 1.00 96.19 179 ILE A O 1
ATOM 1488 N N . TRP A 1 180 ? 8.210 6.745 -16.919 1.00 96.19 180 TRP A N 1
ATOM 1489 C CA . TRP A 1 180 ? 6.846 7.148 -16.592 1.00 96.19 180 TRP A CA 1
ATOM 1490 C C . TRP A 1 180 ? 6.408 8.430 -17.321 1.00 96.19 180 TRP A C 1
ATOM 1492 O O . TRP A 1 180 ? 7.219 9.302 -17.649 1.00 96.19 180 TRP A O 1
ATOM 1502 N N . SER A 1 181 ? 5.101 8.564 -17.550 1.00 94.31 181 SER A N 1
ATOM 1503 C CA . SER A 1 181 ? 4.451 9.678 -18.249 1.00 94.31 181 SER A CA 1
ATOM 1504 C C . SER A 1 181 ? 3.307 10.296 -17.434 1.00 94.31 181 SER A C 1
ATOM 1506 O O . SER A 1 181 ? 2.666 9.624 -16.624 1.00 94.31 181 SER A O 1
ATOM 1508 N N . HIS A 1 182 ? 3.032 11.582 -17.675 1.00 92.94 182 HIS A N 1
ATOM 1509 C CA . HIS A 1 182 ? 1.903 12.326 -17.091 1.00 92.94 182 HIS A CA 1
ATOM 1510 C C . HIS A 1 182 ? 0.549 11.930 -17.704 1.00 92.94 182 HIS A C 1
ATOM 1512 O O . HIS A 1 182 ? -0.494 12.011 -17.047 1.00 92.94 182 HIS A O 1
ATOM 1518 N N . CYS A 1 183 ? 0.562 11.490 -18.964 1.00 89.50 183 CYS A N 1
ATOM 1519 C CA . CYS A 1 183 ? -0.605 11.019 -19.702 1.00 89.50 183 CYS A CA 1
ATOM 1520 C C . CYS A 1 183 ? -0.458 9.533 -20.067 1.00 89.50 183 CYS A C 1
ATOM 1522 O O . CYS A 1 183 ? 0.675 9.066 -20.246 1.00 89.50 183 CYS A O 1
ATOM 1524 N N . PRO A 1 184 ? -1.576 8.787 -20.173 1.00 84.56 184 PRO A N 1
ATOM 1525 C CA . PRO A 1 184 ? -1.542 7.424 -20.679 1.00 84.56 184 PRO A CA 1
ATOM 1526 C C . PRO A 1 184 ? -0.898 7.426 -22.061 1.00 84.56 184 PRO A C 1
ATOM 1528 O O . PRO A 1 184 ? -1.212 8.287 -22.885 1.00 84.56 184 PRO A O 1
ATOM 1531 N N . VAL A 1 185 ? -0.011 6.469 -22.325 1.00 75.88 185 VAL A N 1
ATOM 1532 C CA . VAL A 1 185 ? 0.470 6.262 -23.690 1.00 75.88 185 VAL A CA 1
ATOM 1533 C C . VAL A 1 185 ? -0.693 5.680 -24.484 1.00 75.88 185 VAL A C 1
ATOM 1535 O O . VAL A 1 185 ? -0.983 4.487 -24.399 1.00 75.88 185 VAL A O 1
ATOM 1538 N N . ILE A 1 186 ? -1.398 6.539 -25.216 1.00 65.50 186 ILE A N 1
ATOM 1539 C CA . ILE A 1 186 ? -2.342 6.102 -26.237 1.00 65.50 186 ILE A CA 1
ATOM 1540 C C . ILE A 1 186 ? -1.475 5.548 -27.363 1.00 65.50 186 ILE A C 1
ATOM 1542 O O . ILE A 1 186 ? -0.740 6.290 -28.012 1.00 65.50 186 ILE A O 1
ATOM 1546 N N . ARG A 1 187 ? -1.489 4.227 -27.537 1.00 52.59 187 ARG A N 1
ATOM 1547 C CA . ARG A 1 187 ? -0.936 3.623 -28.746 1.00 52.59 187 ARG A CA 1
ATOM 1548 C C . ARG A 1 187 ? -1.941 3.899 -29.864 1.00 52.59 187 ARG A C 1
ATOM 1550 O O . ARG A 1 187 ? -3.084 3.461 -29.746 1.00 52.59 187 ARG A O 1
ATOM 1557 N N . ASN A 1 188 ? -1.524 4.675 -30.864 1.00 44.59 188 ASN A N 1
ATOM 1558 C CA . ASN A 1 188 ? -2.183 4.690 -32.171 1.00 44.59 188 ASN A CA 1
ATOM 1559 C C . ASN A 1 188 ? -1.992 3.336 -32.856 1.00 44.59 188 ASN A C 1
ATOM 1561 O O . ASN A 1 188 ? -0.915 2.729 -32.637 1.00 44.59 188 ASN A O 1
#

Radius of gyration: 18.14 Å; chains: 1; bounding box: 42×35×60 Å

Organism: Providencia stuartii (NCBI:txid588)

Foldseek 3Di:
DDKDALVLVVLAVVQCVVLVHQKAWDWDDDAPWIWTWIWGVQDAQTKIKTWIPDPDIDIDIFGQHPNRMTDQDDDPVNLVVVCCVNAPPDDDDRDRSRVRSVRVSVRRHSHGDSDDDQQLVLLVRPVVQDPPSLFSEFDDKDACPPVVDAADPSQLVSCCSRVGNVSSCVCHVRRIGGDTHNDYPDDD

Sequence (188 aa):
MPQIVMENLKNLYYDMRSNKLSVQIYNVQLGAISFNVCFSISENPFVLTLTSRTDTPEFFLFNVTNGFKLETFINIDTFKRLQHLLYIGKNSNKLSTKSFFLDLDRKSPTKANLEKIDERKILNLRRDIKYDRERPYFNHWREHITDGKNVTEDNLAKTLALLGREAYDFSRNNNNSAIWSHCPVIRN

InterPro domains:
  IPR046100 Protein of unknown function DUF6037 [PF19503] (5-182)

pLDDT: mean 92.71, std 9.19, range [44.59, 98.69]

Secondary structure (DSSP, 8-state):
--EEE-HHHHHHHHHHHHTT-SEEEEEEEETTEEEEEEEE-SSSSEEEEEEE-SSS--EEEEEEBTTTEEESS--HHHHHHHHHHHHTT-S-----HHHHHHHHHHHS-SS---SPPPHHHHHHH-TT--TTTT--EEEEEEE-TTTS----HHHHHHHHHHH-HHHHHHHHHHTEEEEEESS-----